Protein AF-A0A834ID72-F1 (afdb_monomer)

Foldseek 3Di:
DPDPQPDPVSCQVVQQQAEAALAEDQAAVVRHHNDHLFYKYFAPDDDPVLVVQQVVQVVVVFDAHHCRHDDVDHRYGDIARDDPNHHRDCCNRPPPVCVPPPPDDDDPQWAWQEFDADLPVRAGFWTWTAHPNDIDIDGDPPDDDDDPPLPVSLVRCLSHQRAAPVVSVVVVHHHSHHDHRPPDDDD

Structure (mmCIF, N/CA/C/O backbone):
data_AF-A0A834ID72-F1
#
_entry.id   AF-A0A834ID72-F1
#
loop_
_atom_site.group_PDB
_atom_site.id
_atom_site.type_symbol
_atom_site.label_atom_id
_atom_site.label_alt_id
_atom_site.label_comp_id
_atom_site.label_asym_id
_atom_site.label_entity_id
_atom_site.label_seq_id
_atom_site.pdbx_PDB_ins_code
_atom_site.Cartn_x
_atom_site.Cartn_y
_atom_site.Cartn_z
_atom_site.occupancy
_atom_site.B_iso_or_equiv
_atom_site.auth_seq_id
_atom_site.auth_comp_id
_atom_site.auth_asym_id
_atom_site.auth_atom_id
_atom_site.pdbx_PDB_model_num
ATOM 1 N N . MET A 1 1 ? -14.915 4.946 -13.536 1.00 57.91 1 MET A N 1
ATOM 2 C CA . MET A 1 1 ? -15.070 5.116 -12.071 1.00 57.91 1 MET A CA 1
ATOM 3 C C . MET A 1 1 ? -15.325 6.587 -11.774 1.00 57.91 1 MET A C 1
ATOM 5 O O . MET A 1 1 ? -14.679 7.419 -12.391 1.00 57.91 1 MET A O 1
ATOM 9 N N . GLY A 1 2 ? -16.257 6.909 -10.874 1.00 87.62 2 GLY A N 1
ATOM 10 C CA . GLY A 1 2 ? -16.639 8.289 -10.521 1.00 87.62 2 GLY A CA 1
ATOM 11 C C . GLY A 1 2 ? -15.827 8.909 -9.375 1.00 87.62 2 GLY A C 1
ATOM 12 O O . GLY A 1 2 ? -16.326 9.792 -8.684 1.00 87.62 2 GLY A O 1
ATOM 13 N N . ASN A 1 3 ? -14.604 8.427 -9.129 1.00 94.44 3 ASN A N 1
ATOM 14 C CA . ASN A 1 3 ? -13.777 8.877 -8.007 1.00 94.44 3 ASN A CA 1
ATOM 15 C C . ASN A 1 3 ? -12.961 10.112 -8.414 1.00 94.44 3 ASN A C 1
ATOM 17 O O . ASN A 1 3 ? -12.000 10.008 -9.176 1.00 94.44 3 ASN A O 1
ATOM 21 N N . LYS A 1 4 ? -13.334 11.286 -7.896 1.00 96.00 4 LYS A N 1
ATOM 22 C CA . LYS A 1 4 ? -12.606 12.544 -8.131 1.00 96.00 4 LYS A CA 1
ATOM 23 C C . LYS A 1 4 ? -11.151 12.428 -7.651 1.00 96.00 4 LYS A C 1
ATOM 25 O O . LYS A 1 4 ? -10.917 11.984 -6.530 1.00 96.00 4 LYS A O 1
ATOM 30 N N . GLY A 1 5 ? -10.196 12.859 -8.477 1.00 95.75 5 GLY A N 1
ATOM 31 C CA . GLY A 1 5 ? -8.763 12.830 -8.153 1.00 95.75 5 GLY A CA 1
ATOM 32 C C . GLY A 1 5 ? -8.072 11.481 -8.390 1.00 95.75 5 GLY A C 1
ATOM 33 O O . GLY A 1 5 ? -6.948 11.297 -7.939 1.00 95.75 5 GLY A O 1
ATOM 34 N N . TRP A 1 6 ? -8.738 10.534 -9.059 1.00 96.50 6 TRP A N 1
ATOM 35 C CA . TRP A 1 6 ? -8.189 9.214 -9.402 1.00 96.50 6 TRP A CA 1
ATOM 36 C C . TRP A 1 6 ? -8.045 9.006 -10.916 1.00 96.50 6 TRP A C 1
ATOM 38 O O . TRP A 1 6 ? -8.001 7.867 -11.383 1.00 96.50 6 TRP A O 1
ATOM 48 N N . SER A 1 7 ? -7.999 10.085 -11.705 1.00 95.81 7 SER A N 1
ATOM 49 C CA . SER A 1 7 ? -7.607 9.968 -13.112 1.00 95.81 7 SER A CA 1
ATOM 50 C C . SER A 1 7 ? -6.109 9.672 -13.221 1.00 95.81 7 SER A C 1
ATOM 52 O O . SER A 1 7 ? -5.351 9.931 -12.285 1.00 95.81 7 SER A O 1
ATOM 54 N N . TYR A 1 8 ? -5.663 9.173 -14.376 1.00 93.88 8 TYR A N 1
ATOM 55 C CA . TYR A 1 8 ? -4.240 8.926 -14.625 1.00 93.88 8 TYR A CA 1
ATOM 56 C C . TYR A 1 8 ? -3.376 10.169 -14.348 1.00 93.88 8 TYR A C 1
ATOM 58 O O . TYR A 1 8 ? -2.372 10.086 -13.643 1.00 93.88 8 TYR A O 1
ATOM 66 N N . ASN A 1 9 ? -3.824 11.335 -14.822 1.00 95.25 9 ASN A N 1
ATOM 67 C CA . ASN A 1 9 ? -3.122 12.604 -14.635 1.00 95.25 9 ASN A CA 1
ATOM 68 C C . ASN A 1 9 ? -3.042 13.026 -13.160 1.00 95.25 9 ASN A C 1
ATOM 70 O O . ASN A 1 9 ? -2.053 13.634 -12.759 1.00 95.25 9 ASN A O 1
ATOM 74 N N . ASP A 1 10 ? -4.046 12.684 -12.346 1.00 97.00 10 ASP A N 1
ATOM 75 C CA . ASP A 1 10 ? -4.048 12.997 -10.913 1.00 97.00 10 ASP A CA 1
ATOM 76 C C . ASP A 1 10 ? -3.091 12.090 -10.123 1.00 97.00 10 ASP A C 1
ATOM 78 O O . ASP A 1 10 ? -2.469 12.531 -9.153 1.00 97.00 10 ASP A O 1
ATOM 82 N N . VAL A 1 11 ? -2.961 10.818 -10.523 1.00 96.88 11 VAL A N 1
ATOM 83 C CA . VAL A 1 11 ? -2.145 9.829 -9.795 1.00 96.88 11 VAL A CA 1
ATOM 84 C C . VAL A 1 11 ? -0.690 9.774 -10.264 1.00 96.88 11 VAL A C 1
ATOM 86 O O . VAL A 1 11 ? 0.186 9.443 -9.463 1.00 96.88 11 VAL A O 1
ATOM 89 N N . LEU A 1 12 ? -0.400 10.151 -11.516 1.00 97.00 12 LEU A N 1
ATOM 90 C CA . LEU A 1 12 ? 0.955 10.150 -12.080 1.00 97.00 12 LEU A CA 1
ATOM 91 C C . LEU A 1 12 ? 1.982 10.900 -11.204 1.00 97.00 12 LEU A C 1
ATOM 93 O O . LEU A 1 12 ? 3.052 10.340 -10.943 1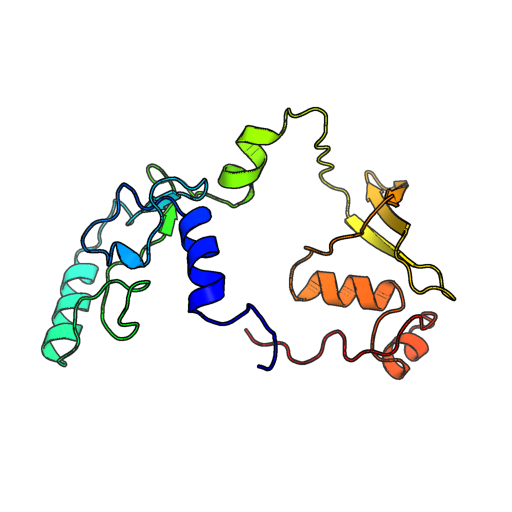.00 97.00 12 LEU A O 1
ATOM 97 N N . PRO A 1 13 ? 1.691 12.097 -10.649 1.00 97.75 13 PRO A N 1
ATOM 98 C CA . PRO A 1 13 ? 2.608 12.772 -9.731 1.00 97.75 13 PRO A CA 1
ATOM 99 C C . PRO A 1 13 ? 2.996 11.932 -8.506 1.00 97.75 13 PRO A C 1
ATOM 101 O O . PRO A 1 13 ? 4.115 12.055 -8.007 1.00 97.75 13 PRO A O 1
ATOM 104 N N . TYR A 1 14 ? 2.110 11.059 -8.015 1.00 97.38 14 TYR A N 1
ATOM 105 C CA . TYR A 1 14 ? 2.389 10.191 -6.869 1.00 97.38 14 TYR A CA 1
ATOM 106 C C . TYR A 1 14 ? 3.258 8.988 -7.242 1.00 97.38 14 TYR A C 1
ATOM 108 O O . TYR A 1 14 ? 4.123 8.612 -6.445 1.00 97.38 14 TYR A O 1
ATOM 116 N N . PHE A 1 15 ? 3.096 8.431 -8.448 1.00 96.56 15 PHE A N 1
ATOM 117 C CA . PHE A 1 15 ? 4.020 7.422 -8.975 1.00 96.56 15 PHE A CA 1
ATOM 118 C C . PHE A 1 15 ? 5.431 8.002 -9.112 1.00 96.56 15 PHE A C 1
ATOM 120 O O . PHE A 1 15 ? 6.366 7.480 -8.499 1.00 96.56 15 PHE A O 1
ATOM 127 N N . LYS A 1 16 ? 5.562 9.169 -9.758 1.00 97.62 16 LYS A N 1
ATOM 128 C CA . LYS A 1 16 ? 6.842 9.886 -9.900 1.00 97.62 16 LYS A CA 1
ATOM 129 C C . LYS A 1 16 ? 7.460 10.266 -8.552 1.00 97.62 16 LYS A C 1
ATOM 131 O O . LYS A 1 16 ? 8.663 10.157 -8.359 1.00 97.62 16 LYS A O 1
ATOM 136 N N . LYS A 1 17 ? 6.652 10.683 -7.575 1.00 97.75 17 LYS A N 1
ATOM 137 C CA . LYS A 1 17 ? 7.139 11.010 -6.222 1.00 97.75 17 LYS A CA 1
ATOM 138 C C . LYS A 1 17 ? 7.722 9.796 -5.490 1.00 97.75 17 LYS A C 1
ATOM 140 O O . LYS A 1 17 ? 8.621 9.944 -4.662 1.00 97.75 17 LYS A O 1
ATOM 145 N N . SER A 1 18 ? 7.165 8.611 -5.725 1.00 97.06 18 SER A N 1
ATOM 146 C CA . SER A 1 18 ? 7.593 7.368 -5.079 1.00 97.06 18 SER A CA 1
ATOM 147 C C . SER A 1 18 ? 8.876 6.812 -5.697 1.00 97.06 18 SER A C 1
ATOM 149 O O . SER A 1 18 ? 9.745 6.311 -4.977 1.00 97.06 18 SER A O 1
ATOM 151 N N . GLU A 1 19 ? 8.981 6.898 -7.018 1.00 97.88 19 GLU A N 1
ATOM 152 C CA . GLU A 1 19 ? 9.998 6.236 -7.823 1.00 97.88 19 GLU A CA 1
ATOM 153 C C . GLU A 1 19 ? 11.354 6.958 -7.838 1.00 97.88 19 GLU A C 1
ATOM 155 O O . GLU A 1 19 ? 11.454 8.187 -7.839 1.00 97.88 19 GLU A O 1
ATOM 160 N N . ASN A 1 20 ? 12.417 6.159 -7.889 1.00 97.00 20 ASN A N 1
ATOM 161 C CA . ASN A 1 20 ? 13.739 6.589 -8.308 1.00 97.00 20 ASN A CA 1
ATOM 162 C C . ASN A 1 20 ? 14.294 5.659 -9.399 1.00 97.00 20 ASN A C 1
ATOM 164 O O . ASN A 1 20 ? 14.914 4.638 -9.099 1.00 97.00 20 ASN A O 1
ATOM 168 N N . CYS A 1 21 ? 14.089 6.064 -10.648 1.00 95.50 21 CYS A N 1
ATOM 169 C CA . CYS A 1 21 ? 14.585 5.455 -11.877 1.00 95.50 21 CYS A CA 1
ATOM 170 C C . CYS A 1 21 ? 15.833 6.195 -12.405 1.00 95.50 21 CYS A C 1
ATOM 172 O O . CYS A 1 21 ? 16.037 6.301 -13.611 1.00 95.50 21 CYS A O 1
ATOM 174 N N . SER A 1 22 ? 16.684 6.760 -11.535 1.00 90.06 22 SER A N 1
ATOM 175 C CA . SER A 1 22 ? 17.824 7.587 -11.976 1.00 90.06 22 SER A CA 1
ATOM 176 C C . SER A 1 22 ? 18.879 6.832 -12.800 1.00 90.06 22 SER A C 1
ATOM 178 O O . SER A 1 22 ? 19.747 7.465 -13.390 1.00 90.06 22 SER A O 1
ATOM 180 N N . LEU A 1 23 ? 18.841 5.494 -12.796 1.00 87.75 23 LEU A N 1
ATOM 181 C CA . LEU A 1 23 ? 19.736 4.611 -13.555 1.00 87.75 23 LEU A CA 1
ATOM 182 C C . LEU A 1 23 ? 19.018 3.885 -14.705 1.00 87.75 23 LEU A C 1
ATOM 184 O O . LEU A 1 23 ? 19.577 2.968 -15.302 1.00 87.75 23 LEU A O 1
ATOM 188 N N . CYS A 1 24 ? 17.765 4.242 -14.982 1.00 89.00 24 CYS A N 1
ATOM 189 C CA . CYS A 1 24 ? 16.996 3.658 -16.069 1.00 89.00 24 CYS A CA 1
ATOM 190 C C . CYS A 1 24 ? 17.405 4.286 -17.404 1.00 89.00 24 CYS A C 1
ATOM 192 O O . CYS A 1 24 ? 17.576 5.499 -17.516 1.00 89.00 24 CYS A O 1
ATOM 194 N N . GLU A 1 25 ? 17.548 3.449 -18.425 1.00 86.12 25 GLU A N 1
ATOM 195 C CA . GLU A 1 25 ? 17.937 3.852 -19.775 1.00 86.12 25 GLU A CA 1
ATOM 196 C C . GLU A 1 25 ? 16.745 3.679 -20.717 1.00 86.12 25 GLU A C 1
ATOM 198 O O . GLU A 1 25 ? 15.957 2.755 -20.541 1.00 86.12 25 GLU A O 1
ATOM 203 N N . SER A 1 26 ? 16.659 4.495 -21.772 1.00 87.00 26 SER A N 1
ATOM 204 C CA . SER A 1 26 ? 15.604 4.372 -22.798 1.00 87.00 26 SER A CA 1
ATOM 205 C C . SER A 1 26 ? 14.176 4.423 -22.226 1.00 87.00 26 SER A C 1
ATOM 207 O O . SER A 1 26 ? 13.326 3.625 -22.615 1.00 87.00 26 SER A O 1
ATOM 209 N N . ILE A 1 27 ? 13.939 5.352 -21.294 1.00 92.31 27 ILE A N 1
ATOM 210 C CA . ILE A 1 27 ? 12.641 5.585 -20.645 1.00 92.31 27 ILE A CA 1
ATOM 211 C C . ILE A 1 27 ? 12.016 6.921 -21.064 1.00 92.31 27 ILE A C 1
ATOM 213 O O . ILE A 1 27 ? 12.730 7.874 -21.398 1.00 92.31 27 ILE A O 1
ATOM 217 N N . ASP A 1 28 ? 10.694 7.014 -20.967 1.00 93.81 28 ASP A N 1
ATOM 218 C CA . ASP A 1 28 ? 9.941 8.244 -21.185 1.00 93.81 28 ASP A CA 1
ATOM 219 C C . ASP A 1 28 ? 9.997 9.114 -19.917 1.00 93.81 28 ASP A C 1
ATOM 221 O O . ASP A 1 28 ? 9.219 8.954 -18.976 1.00 93.81 28 ASP A O 1
ATOM 225 N N . GLN A 1 29 ? 10.922 10.076 -19.884 1.00 92.25 29 GLN A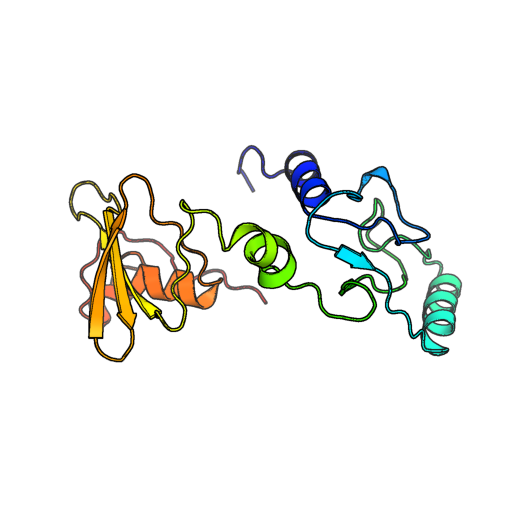 N 1
ATOM 226 C CA . GLN A 1 29 ? 11.240 10.884 -18.689 1.00 92.25 29 GLN A CA 1
ATOM 227 C C . GLN A 1 29 ? 10.029 11.581 -18.042 1.00 92.25 29 GLN A C 1
ATOM 229 O O . GLN A 1 29 ? 9.994 11.780 -16.826 1.00 92.25 29 GLN A O 1
ATOM 234 N N . ASP A 1 30 ? 9.008 11.925 -18.828 1.00 94.88 30 ASP A N 1
ATOM 235 C CA . ASP A 1 30 ? 7.790 12.566 -18.324 1.00 94.88 30 ASP A CA 1
ATOM 236 C C . ASP A 1 30 ? 6.990 11.671 -17.365 1.00 94.88 30 ASP A C 1
ATOM 238 O O . ASP A 1 30 ? 6.239 12.190 -16.532 1.00 94.88 30 ASP A O 1
ATOM 242 N N . PHE A 1 31 ? 7.185 10.353 -17.425 1.00 96.06 31 PHE A N 1
ATOM 243 C CA . PHE A 1 31 ? 6.422 9.355 -16.676 1.00 96.06 31 PHE A CA 1
ATOM 244 C C . PHE A 1 31 ? 7.160 8.804 -15.455 1.00 96.06 31 PHE A C 1
ATOM 246 O O . PHE A 1 31 ? 6.543 8.164 -14.606 1.00 96.06 31 PHE A O 1
ATOM 253 N N . HIS A 1 32 ? 8.443 9.142 -15.307 1.00 97.00 32 HIS A N 1
ATOM 254 C CA . HIS A 1 32 ? 9.310 8.577 -14.281 1.00 97.00 32 HIS A CA 1
ATOM 255 C C . HIS A 1 32 ? 9.751 9.579 -13.212 1.00 97.00 32 HIS A C 1
ATOM 257 O O . HIS A 1 32 ? 9.876 10.787 -13.432 1.00 97.00 32 HIS A O 1
ATOM 263 N N . GLY A 1 33 ? 9.983 9.058 -12.010 1.00 97.31 33 GLY A N 1
ATOM 264 C CA . GLY A 1 33 ? 10.606 9.764 -10.894 1.00 97.31 33 GLY A CA 1
ATOM 265 C C . GLY A 1 33 ? 12.090 9.438 -10.768 1.00 97.31 33 GLY A C 1
ATOM 266 O O . GLY A 1 33 ? 12.493 8.300 -10.969 1.00 97.31 33 GLY A O 1
ATOM 267 N N . ASN A 1 34 ? 12.923 10.404 -10.375 1.00 96.38 34 ASN A N 1
ATOM 268 C CA . ASN A 1 34 ? 14.377 10.218 -10.218 1.00 96.38 34 ASN A CA 1
ATOM 269 C C . ASN A 1 34 ? 14.896 10.489 -8.792 1.00 96.38 34 ASN A C 1
ATOM 271 O O . ASN A 1 34 ? 16.101 10.468 -8.549 1.00 96.38 34 ASN A O 1
ATOM 275 N N . SER A 1 35 ? 14.001 10.763 -7.842 1.00 95.75 35 SER A N 1
ATOM 276 C CA . SER A 1 35 ? 14.364 11.236 -6.496 1.00 95.75 35 SER A CA 1
ATOM 277 C C . SER A 1 35 ? 13.553 10.598 -5.366 1.00 95.75 35 SER A C 1
ATOM 279 O O . SER A 1 35 ? 13.799 10.886 -4.193 1.00 95.75 35 SER A O 1
ATOM 281 N N . GLY A 1 36 ? 12.615 9.705 -5.689 1.00 96.69 36 GLY A N 1
ATOM 282 C CA . GLY A 1 36 ? 11.832 8.966 -4.710 1.00 96.69 36 GLY A CA 1
ATOM 283 C C . GLY A 1 36 ? 12.642 7.936 -3.914 1.00 96.69 36 GLY A C 1
ATOM 284 O O . GLY A 1 36 ? 13.842 7.720 -4.101 1.00 96.69 36 GLY A O 1
ATOM 285 N N . TYR A 1 37 ? 11.970 7.270 -2.977 1.00 96.31 37 TYR A N 1
ATOM 286 C CA . TYR A 1 37 ? 12.606 6.269 -2.115 1.00 96.31 37 TYR A CA 1
ATOM 287 C C . TYR A 1 37 ? 12.648 4.870 -2.742 1.00 96.31 37 TYR A C 1
ATOM 289 O O . TYR A 1 37 ? 13.458 4.035 -2.328 1.00 96.31 37 TYR A O 1
ATOM 297 N N . LEU A 1 38 ? 11.762 4.588 -3.700 1.00 97.44 38 LEU A N 1
ATOM 298 C CA . LEU A 1 38 ? 11.639 3.281 -4.331 1.00 97.44 38 LEU A CA 1
ATOM 299 C C . LEU A 1 38 ? 12.511 3.223 -5.586 1.00 97.44 38 LEU A C 1
ATOM 301 O O . LEU A 1 38 ? 12.086 3.628 -6.662 1.00 97.44 38 LEU A O 1
ATOM 305 N N . ASN A 1 39 ? 13.735 2.718 -5.434 1.00 97.19 39 ASN A N 1
ATOM 306 C CA . ASN A 1 39 ? 14.619 2.495 -6.575 1.00 97.19 39 ASN A CA 1
ATOM 307 C C . ASN A 1 39 ? 14.036 1.478 -7.573 1.00 97.19 39 ASN A C 1
ATOM 309 O O . ASN A 1 39 ? 13.569 0.403 -7.171 1.00 97.19 39 ASN A O 1
ATOM 313 N N . VAL A 1 40 ? 14.104 1.846 -8.852 1.00 96.69 40 VAL A N 1
ATOM 314 C CA . VAL A 1 40 ? 13.757 1.036 -10.021 1.00 96.69 40 VAL A CA 1
ATOM 315 C C . VAL A 1 40 ? 14.970 1.008 -10.950 1.00 96.69 40 VAL A C 1
ATOM 317 O O . VAL A 1 40 ? 15.597 2.039 -11.181 1.00 96.69 40 VAL A O 1
ATOM 320 N N . GLU A 1 41 ? 15.336 -0.176 -11.435 1.00 93.94 41 GLU A N 1
ATOM 321 C CA . GLU A 1 41 ? 16.459 -0.377 -12.359 1.00 93.94 41 GLU A CA 1
ATOM 322 C C . GLU A 1 41 ? 16.122 -1.513 -13.337 1.00 93.94 41 GLU A C 1
ATOM 324 O O . GLU A 1 41 ? 15.220 -2.325 -13.097 1.00 93.94 41 GLU A O 1
ATOM 329 N N . HIS A 1 42 ? 16.886 -1.621 -14.422 1.00 92.44 42 HIS A N 1
ATOM 330 C CA . HIS A 1 42 ? 16.928 -2.854 -15.202 1.00 92.44 42 HIS A CA 1
ATOM 331 C C . HIS A 1 42 ? 17.816 -3.893 -14.501 1.00 92.44 42 HIS A C 1
ATOM 333 O O . HIS A 1 42 ? 18.876 -3.534 -13.980 1.00 92.44 42 HIS A O 1
ATOM 339 N N . PRO A 1 43 ? 17.454 -5.190 -14.522 1.00 90.81 43 PRO A N 1
ATOM 340 C CA . PRO A 1 43 ? 18.339 -6.241 -14.038 1.00 90.81 43 PRO A CA 1
ATOM 341 C C . PRO A 1 43 ? 19.711 -6.181 -14.720 1.00 90.81 43 PRO A C 1
ATOM 343 O O . PRO A 1 43 ? 19.799 -6.090 -15.945 1.00 90.81 43 PRO A O 1
ATOM 346 N N . GLY A 1 44 ? 20.779 -6.254 -13.919 1.00 87.62 44 GLY A N 1
ATOM 347 C CA . GLY A 1 44 ? 22.152 -6.153 -14.425 1.00 87.62 44 GLY A CA 1
ATOM 348 C C . GLY A 1 44 ? 22.563 -7.331 -15.314 1.00 87.62 44 GLY A C 1
ATOM 349 O O . GLY A 1 44 ? 23.308 -7.148 -16.272 1.00 87.62 44 GLY A O 1
ATOM 350 N N . TYR A 1 45 ? 22.047 -8.535 -15.041 1.00 90.12 45 TYR A N 1
ATOM 351 C CA . TYR A 1 45 ? 22.193 -9.666 -15.956 1.00 90.12 45 TYR A CA 1
ATOM 352 C C . TYR A 1 45 ? 21.123 -9.602 -17.047 1.00 90.12 45 TYR A C 1
ATOM 354 O O . TYR A 1 45 ? 19.925 -9.610 -16.756 1.00 90.12 45 TYR A O 1
ATOM 362 N N . GLN A 1 46 ? 21.563 -9.614 -18.303 1.00 88.12 46 GLN A N 1
ATOM 363 C CA . GLN A 1 46 ? 20.688 -9.697 -19.462 1.00 88.12 46 GLN A CA 1
ATOM 364 C C . GLN A 1 46 ? 20.942 -11.006 -20.206 1.00 88.12 46 GLN A C 1
ATOM 366 O O . GLN A 1 46 ? 22.009 -11.214 -20.780 1.00 88.12 46 GLN A O 1
ATOM 371 N N . SER A 1 47 ? 19.931 -11.875 -20.230 1.00 92.62 47 SER A N 1
ATOM 372 C CA . SER A 1 47 ? 19.966 -13.071 -21.070 1.00 92.62 47 SER A CA 1
ATOM 373 C C . SER A 1 47 ? 20.038 -12.678 -22.556 1.00 92.62 47 SER A C 1
ATOM 375 O O . SER A 1 47 ? 19.346 -11.733 -22.958 1.00 92.62 47 SER A O 1
ATOM 377 N N . PRO A 1 48 ? 20.791 -13.411 -23.401 1.00 93.06 48 PRO A N 1
ATOM 378 C CA . PRO A 1 48 ? 20.786 -13.208 -24.852 1.00 93.06 48 PRO A CA 1
ATOM 379 C C . PRO A 1 48 ? 19.374 -13.217 -25.459 1.00 93.06 48 PRO A C 1
ATOM 381 O O . PRO A 1 48 ? 19.097 -12.465 -26.396 1.00 93.06 48 PRO A O 1
ATOM 384 N N . PHE A 1 49 ? 18.449 -13.983 -24.866 1.00 95.06 49 PHE A N 1
ATOM 385 C CA . PHE A 1 49 ? 17.054 -14.057 -25.301 1.00 95.06 49 PHE A CA 1
ATOM 386 C C . PHE A 1 49 ? 16.298 -12.733 -25.193 1.00 95.06 49 PHE A C 1
ATOM 388 O O . PHE A 1 49 ? 15.359 -12.528 -25.949 1.00 95.06 49 PHE A O 1
ATOM 395 N N . VAL A 1 50 ? 16.705 -11.800 -24.325 1.00 93.31 50 VAL A N 1
ATOM 396 C CA . VAL A 1 50 ? 16.035 -10.491 -24.218 1.00 93.31 50 VAL A CA 1
ATOM 397 C C . VAL A 1 50 ? 16.159 -9.710 -25.527 1.00 93.31 50 VAL A C 1
ATOM 399 O O . VAL A 1 50 ? 15.197 -9.092 -25.972 1.00 93.31 50 VAL A O 1
ATOM 402 N N . LYS A 1 51 ? 17.334 -9.753 -26.171 1.00 92.12 51 LYS A N 1
ATOM 403 C CA . LYS A 1 51 ? 17.547 -9.078 -27.459 1.00 92.12 51 LYS A CA 1
ATOM 404 C C . LYS A 1 51 ? 16.739 -9.748 -28.569 1.00 92.12 51 LYS A C 1
ATOM 406 O O . LYS A 1 51 ? 16.102 -9.046 -29.346 1.00 92.12 51 LYS A O 1
ATOM 411 N N . LEU A 1 52 ? 16.728 -11.083 -28.596 1.00 95.81 52 LEU A N 1
ATOM 412 C CA . LEU A 1 52 ? 15.946 -11.866 -29.560 1.00 95.81 52 LEU A CA 1
ATOM 413 C C . LEU A 1 52 ? 14.439 -11.626 -29.399 1.00 95.81 52 LEU A C 1
ATOM 415 O O . LEU A 1 52 ? 13.747 -11.443 -30.389 1.00 95.81 52 LEU A O 1
ATOM 419 N N . PHE A 1 53 ? 13.944 -11.552 -28.163 1.00 94.88 53 PHE A N 1
ATOM 420 C CA . PHE A 1 53 ? 12.537 -11.291 -27.862 1.00 94.88 53 PHE A CA 1
ATOM 421 C C . PHE A 1 53 ? 12.090 -9.910 -28.355 1.00 94.88 53 PHE A C 1
ATOM 423 O O . PHE A 1 53 ? 11.068 -9.789 -29.025 1.00 94.88 53 PHE A O 1
ATOM 430 N N . ILE A 1 54 ? 12.888 -8.872 -28.088 1.00 94.56 54 ILE A N 1
ATOM 431 C CA . ILE A 1 54 ? 12.612 -7.517 -28.584 1.00 94.56 54 ILE A CA 1
ATOM 432 C C . ILE A 1 54 ? 12.683 -7.474 -30.118 1.00 94.56 54 ILE A C 1
ATOM 434 O O . ILE A 1 54 ? 11.863 -6.813 -30.752 1.00 94.56 54 ILE A O 1
ATOM 438 N N . GLN A 1 55 ? 13.645 -8.175 -30.723 1.00 96.12 55 GLN A N 1
ATOM 439 C CA . GLN A 1 55 ? 13.795 -8.231 -32.176 1.00 96.12 55 GLN A CA 1
ATOM 440 C C . GLN A 1 55 ? 12.609 -8.933 -32.854 1.00 96.12 55 GLN A C 1
ATOM 442 O O . GLN A 1 55 ? 12.070 -8.395 -33.816 1.00 96.12 55 GLN A O 1
ATOM 447 N N . ALA A 1 56 ? 12.142 -10.057 -32.310 1.00 96.56 56 ALA A N 1
ATOM 448 C CA . ALA A 1 56 ? 10.948 -10.743 -32.797 1.00 96.56 56 ALA A CA 1
ATOM 449 C C . ALA A 1 56 ? 9.705 -9.838 -32.733 1.00 96.56 56 ALA A C 1
ATOM 451 O O . ALA A 1 56 ? 8.925 -9.782 -33.678 1.00 96.56 56 ALA A O 1
ATOM 452 N N . GLY A 1 57 ? 9.553 -9.056 -31.657 1.00 95.62 57 GLY A N 1
ATOM 453 C CA . GLY A 1 57 ? 8.496 -8.047 -31.560 1.00 95.62 57 GLY A CA 1
ATOM 454 C C . GLY A 1 57 ? 8.555 -7.015 -32.690 1.00 95.62 57 GLY A C 1
ATOM 455 O O . GLY A 1 57 ? 7.530 -6.695 -33.290 1.00 95.62 57 GLY A O 1
ATOM 456 N N . LYS A 1 58 ? 9.757 -6.541 -33.039 1.00 95.81 58 LYS A N 1
ATOM 457 C CA . LYS A 1 58 ? 9.955 -5.609 -34.161 1.00 95.81 58 LYS A CA 1
ATOM 458 C C . LYS A 1 58 ? 9.620 -6.224 -35.515 1.00 95.81 58 LYS A C 1
ATOM 460 O O . LYS A 1 58 ? 9.021 -5.543 -36.340 1.00 95.81 58 LYS A O 1
ATOM 465 N N . GLU A 1 59 ? 9.972 -7.487 -35.742 1.00 97.69 59 GLU A N 1
ATOM 466 C CA . GLU A 1 59 ? 9.616 -8.219 -36.970 1.00 97.69 59 GLU A CA 1
ATOM 467 C C . GLU A 1 59 ? 8.098 -8.369 -37.134 1.00 97.69 59 GLU A C 1
ATOM 469 O O . GLU A 1 59 ? 7.590 -8.355 -38.251 1.00 97.69 59 GLU A O 1
ATOM 474 N N . LEU A 1 60 ? 7.364 -8.413 -36.019 1.00 96.75 60 LEU A N 1
ATOM 475 C CA . LEU A 1 60 ? 5.900 -8.385 -35.983 1.00 96.75 60 LEU A CA 1
ATOM 476 C C . LEU A 1 60 ? 5.303 -6.964 -36.061 1.00 96.75 60 LEU A C 1
ATOM 478 O O . LEU A 1 60 ? 4.087 -6.806 -35.981 1.00 96.75 60 LEU A O 1
ATOM 482 N N . GLY A 1 61 ? 6.132 -5.926 -36.207 1.00 95.69 61 GLY A N 1
ATOM 483 C CA . GLY A 1 61 ? 5.703 -4.529 -36.316 1.00 95.69 61 GLY A CA 1
ATOM 484 C C . GLY A 1 61 ? 5.516 -3.792 -34.984 1.00 95.69 61 GLY A C 1
ATOM 485 O O . GLY A 1 61 ? 5.055 -2.649 -34.984 1.00 95.69 61 GLY A O 1
ATOM 486 N N . TYR A 1 62 ? 5.883 -4.391 -33.846 1.00 95.56 62 TYR A N 1
ATOM 487 C CA . TYR A 1 62 ? 5.814 -3.731 -32.539 1.00 95.56 62 TYR A CA 1
ATOM 488 C C . TYR A 1 62 ? 7.057 -2.885 -32.241 1.00 95.56 62 TYR A C 1
ATOM 490 O O . TYR A 1 62 ? 8.172 -3.163 -32.683 1.00 95.56 62 TYR A O 1
ATOM 498 N N . LYS A 1 63 ? 6.877 -1.839 -31.430 1.00 92.06 63 LYS A N 1
ATOM 499 C CA . LYS A 1 63 ? 7.976 -0.981 -30.974 1.00 92.06 63 LYS A CA 1
ATOM 500 C C . LYS A 1 63 ? 8.694 -1.590 -29.769 1.00 92.06 63 LYS A C 1
ATOM 502 O O . LYS A 1 63 ? 8.097 -2.312 -28.974 1.00 92.06 63 LYS A O 1
ATOM 507 N N . ASN A 1 64 ? 9.963 -1.214 -29.611 1.00 92.25 64 ASN A N 1
ATOM 508 C CA . ASN A 1 64 ? 10.652 -1.295 -28.326 1.00 92.25 64 ASN A CA 1
ATOM 509 C C . ASN A 1 64 ? 10.449 0.024 -27.580 1.00 92.25 64 ASN A C 1
ATOM 511 O O . ASN A 1 64 ? 11.080 1.018 -27.935 1.00 92.25 64 ASN A O 1
ATOM 515 N N . ASN A 1 65 ? 9.538 0.031 -26.618 1.00 91.81 65 ASN A N 1
ATOM 516 C CA . ASN A 1 65 ? 9.099 1.200 -25.859 1.00 91.81 65 ASN A CA 1
ATOM 517 C C . ASN A 1 65 ? 9.390 1.031 -24.364 1.00 91.81 65 ASN A C 1
ATOM 519 O O . ASN A 1 65 ? 9.767 -0.043 -23.899 1.00 91.81 65 ASN A O 1
ATOM 523 N N . ASP A 1 66 ? 9.193 2.098 -23.607 1.00 93.25 66 ASP A N 1
ATOM 524 C CA . ASP A 1 66 ? 9.177 2.044 -22.153 1.00 93.25 66 ASP A CA 1
ATOM 525 C C . ASP A 1 66 ? 7.891 1.353 -21.664 1.00 93.25 66 ASP A C 1
ATOM 527 O O . ASP A 1 66 ? 6.799 1.815 -21.999 1.00 93.25 66 ASP A O 1
ATOM 531 N N . PRO A 1 67 ? 7.976 0.265 -20.874 1.00 91.25 67 PRO A N 1
ATOM 532 C CA . PRO A 1 67 ? 6.788 -0.445 -20.408 1.00 91.25 67 PRO A CA 1
ATOM 533 C C . PRO A 1 67 ? 5.926 0.383 -19.441 1.00 91.25 67 PRO A C 1
ATOM 535 O O . PRO A 1 67 ? 4.763 0.045 -19.240 1.00 91.25 67 PRO A O 1
ATOM 538 N N . ASN A 1 68 ? 6.481 1.439 -18.835 1.00 92.88 68 ASN A N 1
ATOM 539 C CA . ASN A 1 68 ? 5.771 2.352 -17.934 1.00 92.88 68 ASN A CA 1
ATOM 540 C C . ASN A 1 68 ? 5.643 3.773 -18.518 1.00 92.88 68 ASN A C 1
ATOM 542 O O . ASN A 1 68 ? 5.285 4.707 -17.797 1.00 92.88 68 ASN A O 1
ATOM 546 N N . GLY A 1 69 ? 5.928 3.927 -19.815 1.00 91.69 69 GLY A N 1
ATOM 547 C CA . GLY A 1 69 ? 5.892 5.197 -20.526 1.00 91.69 69 GLY A CA 1
ATOM 548 C C . GLY A 1 69 ? 4.528 5.535 -21.126 1.00 91.69 69 GLY A C 1
ATOM 549 O O . GLY A 1 69 ? 3.477 5.063 -20.687 1.00 91.69 69 GLY A O 1
ATOM 550 N N . ARG A 1 70 ? 4.546 6.378 -22.162 1.00 91.12 70 ARG A N 1
ATOM 551 C CA . ARG A 1 70 ? 3.337 6.882 -22.832 1.00 91.12 70 ARG A CA 1
ATOM 552 C C . ARG A 1 70 ? 2.557 5.776 -23.534 1.00 91.12 70 ARG A C 1
ATOM 554 O O . ARG A 1 70 ? 1.331 5.727 -23.446 1.00 91.12 70 ARG A O 1
ATOM 561 N N . ASP A 1 71 ? 3.280 4.933 -24.261 1.00 86.50 71 ASP A N 1
ATOM 562 C CA . ASP A 1 71 ? 2.722 3.832 -25.034 1.00 86.50 71 ASP A CA 1
ATOM 563 C C . ASP A 1 71 ? 2.839 2.555 -24.197 1.00 86.50 71 ASP A C 1
ATOM 565 O O . ASP A 1 71 ? 3.946 2.126 -23.899 1.00 86.50 71 ASP A O 1
ATOM 569 N N . GLY A 1 72 ? 1.721 1.920 -23.838 1.00 82.44 72 GLY A N 1
ATOM 570 C CA . GLY A 1 72 ? 1.736 0.667 -23.064 1.00 82.44 72 GLY A CA 1
ATOM 571 C C . GLY A 1 72 ? 1.909 -0.608 -23.902 1.00 82.44 72 GLY A C 1
ATOM 572 O O . GLY A 1 72 ? 2.073 -1.690 -23.346 1.00 82.44 72 GLY A O 1
ATOM 573 N N . LEU A 1 73 ? 1.849 -0.510 -25.236 1.00 89.88 73 LEU A N 1
ATOM 574 C CA . LEU A 1 73 ? 1.885 -1.661 -26.143 1.00 89.88 73 LEU A CA 1
ATOM 575 C C . LEU A 1 73 ? 3.232 -1.752 -26.868 1.00 89.88 73 LEU A C 1
ATOM 577 O O . LEU A 1 73 ? 3.536 -0.931 -27.733 1.00 89.88 73 LEU A O 1
ATOM 581 N N . GLY A 1 74 ? 4.001 -2.793 -26.565 1.00 92.31 74 GLY A N 1
ATOM 582 C CA . GLY A 1 74 ? 5.249 -3.096 -27.255 1.00 92.31 74 GLY A CA 1
ATOM 583 C C . GLY A 1 74 ? 6.076 -4.153 -26.532 1.00 92.31 74 GLY A C 1
ATOM 584 O O . GLY A 1 74 ? 5.561 -4.906 -25.705 1.00 92.31 74 GLY A O 1
ATOM 585 N N . PHE A 1 75 ? 7.353 -4.238 -26.892 1.00 93.88 75 PHE A N 1
ATOM 586 C CA . PHE A 1 75 ? 8.295 -5.228 -26.374 1.00 93.88 75 PHE A CA 1
ATOM 587 C C . PHE A 1 75 ? 9.464 -4.525 -25.704 1.00 93.88 75 PHE A C 1
ATOM 589 O O . PHE A 1 75 ? 10.235 -3.853 -26.378 1.00 93.88 75 PHE A O 1
ATOM 596 N N . SER A 1 76 ? 9.654 -4.744 -24.406 1.00 92.25 76 SER A N 1
ATOM 597 C CA . SER A 1 76 ? 10.598 -3.945 -23.621 1.00 92.25 76 SER A CA 1
ATOM 598 C C . SER A 1 76 ? 11.492 -4.792 -22.730 1.00 92.25 76 SER A C 1
ATOM 600 O O . SER A 1 76 ? 11.185 -5.934 -22.380 1.00 92.25 76 SER A O 1
ATOM 602 N N . ARG A 1 77 ? 12.601 -4.197 -22.281 1.00 91.25 77 ARG A N 1
ATOM 603 C CA . ARG A 1 77 ? 13.342 -4.729 -21.132 1.00 91.25 77 ARG A CA 1
ATOM 604 C C . ARG A 1 77 ? 12.502 -4.546 -19.872 1.00 91.25 77 ARG A C 1
ATOM 606 O O . ARG A 1 77 ? 11.935 -3.481 -19.649 1.00 91.25 77 ARG A O 1
ATOM 613 N N . VAL A 1 78 ? 12.492 -5.557 -19.011 1.00 91.25 78 VAL A N 1
ATOM 614 C CA . VAL A 1 78 ? 11.818 -5.460 -17.713 1.00 91.25 78 VAL A CA 1
ATOM 615 C C . VAL A 1 78 ? 12.494 -4.412 -16.825 1.00 91.25 78 VAL A C 1
ATOM 617 O O . VAL A 1 78 ? 13.725 -4.335 -16.758 1.00 91.25 78 VAL A O 1
ATOM 620 N N . GLN A 1 79 ? 11.682 -3.624 -16.132 1.00 93.44 79 GLN A N 1
ATOM 621 C CA . GLN A 1 79 ? 12.098 -2.773 -15.019 1.00 93.44 79 GLN A CA 1
ATOM 622 C C . GLN A 1 79 ? 11.735 -3.485 -13.710 1.00 93.44 79 GLN A C 1
ATOM 624 O O . GLN A 1 79 ? 10.699 -4.145 -13.618 1.00 93.44 79 GLN A O 1
ATOM 629 N N . ALA A 1 80 ? 12.589 -3.385 -12.695 1.00 94.75 80 ALA A N 1
ATOM 630 C CA . ALA A 1 80 ? 12.380 -4.047 -11.414 1.00 94.75 80 ALA A CA 1
ATOM 631 C C . ALA A 1 80 ? 12.614 -3.090 -10.246 1.00 94.75 80 ALA A C 1
ATOM 633 O O . ALA A 1 80 ? 13.491 -2.232 -10.287 1.00 94.75 80 ALA A O 1
ATOM 634 N N . THR A 1 81 ? 11.870 -3.286 -9.155 1.00 96.56 81 THR A N 1
ATOM 635 C CA . THR A 1 81 ? 12.097 -2.579 -7.885 1.00 96.56 81 THR A CA 1
ATOM 636 C C . THR A 1 81 ? 13.348 -3.124 -7.194 1.00 96.56 81 THR A C 1
ATOM 638 O O . THR A 1 81 ? 13.314 -4.041 -6.361 1.00 96.56 81 THR A O 1
ATOM 641 N N . MET A 1 82 ? 14.495 -2.567 -7.564 1.00 95.50 82 MET A N 1
ATOM 642 C CA . MET A 1 82 ? 15.813 -3.029 -7.154 1.00 95.50 82 MET A CA 1
ATOM 643 C C . MET A 1 82 ? 16.776 -1.862 -6.954 1.00 95.50 82 MET A C 1
ATOM 645 O O . MET A 1 82 ? 16.534 -0.752 -7.405 1.00 95.50 82 MET A O 1
ATOM 649 N N . LYS A 1 83 ? 17.845 -2.121 -6.206 1.00 93.38 83 LYS A N 1
ATOM 650 C CA . LYS A 1 83 ? 18.967 -1.205 -6.032 1.00 93.38 83 LYS A CA 1
ATOM 651 C C . LYS A 1 83 ? 20.254 -2.002 -5.961 1.00 93.38 83 LYS A C 1
ATOM 653 O O . LYS A 1 83 ? 20.398 -2.791 -5.018 1.00 93.38 83 LYS A O 1
ATOM 658 N N . ASN A 1 84 ? 21.172 -1.786 -6.900 1.00 90.50 84 ASN A N 1
ATOM 659 C CA . ASN A 1 84 ? 22.460 -2.486 -6.975 1.00 90.50 84 ASN A CA 1
ATOM 660 C C . ASN A 1 84 ? 22.288 -4.019 -6.944 1.00 90.50 84 ASN A C 1
ATOM 662 O O . ASN A 1 84 ? 22.876 -4.704 -6.106 1.00 90.50 84 ASN A O 1
ATOM 666 N N . GLY A 1 85 ? 21.392 -4.561 -7.773 1.00 90.19 85 GLY A N 1
ATOM 667 C CA . GLY A 1 85 ? 21.150 -6.012 -7.839 1.00 90.19 85 GLY A CA 1
ATOM 668 C C . GLY A 1 85 ? 20.291 -6.595 -6.707 1.00 90.19 85 GLY A C 1
ATOM 669 O O . GLY A 1 85 ? 19.904 -7.758 -6.766 1.00 90.19 85 GLY A O 1
ATOM 670 N N . LEU A 1 86 ? 19.952 -5.810 -5.678 1.00 93.81 86 LEU A N 1
ATOM 671 C CA . LEU A 1 86 ? 19.180 -6.272 -4.523 1.00 93.81 86 LEU A CA 1
ATOM 672 C C . LEU A 1 86 ? 17.753 -5.733 -4.551 1.00 93.81 86 LEU A C 1
ATOM 674 O O . LEU A 1 86 ? 17.535 -4.555 -4.822 1.00 93.81 86 LEU A O 1
ATOM 678 N N . ARG A 1 87 ? 16.783 -6.552 -4.128 1.00 96.25 87 ARG A N 1
ATOM 679 C CA . ARG A 1 87 ? 15.381 -6.131 -3.975 1.00 96.25 87 ARG A CA 1
ATOM 680 C C . ARG A 1 87 ? 15.261 -4.816 -3.190 1.00 96.25 87 ARG A C 1
ATOM 682 O O . ARG A 1 87 ? 15.823 -4.667 -2.094 1.00 96.25 87 ARG A O 1
ATOM 689 N N . CYS A 1 88 ? 14.464 -3.891 -3.718 1.00 96.94 88 CYS A N 1
ATOM 690 C CA . CYS A 1 88 ? 14.044 -2.667 -3.047 1.00 96.94 88 CYS A CA 1
ATOM 691 C C . CYS A 1 88 ? 12.578 -2.796 -2.611 1.00 96.94 88 CYS A C 1
ATOM 693 O O . CYS A 1 88 ? 11.659 -2.413 -3.321 1.00 96.94 88 CYS A O 1
ATOM 695 N N . SER A 1 89 ? 12.336 -3.406 -1.447 1.00 97.19 89 SER A N 1
ATOM 696 C CA . SER A 1 89 ? 10.974 -3.542 -0.912 1.00 97.19 89 SER A CA 1
ATOM 697 C C . SER A 1 89 ? 10.451 -2.221 -0.345 1.00 97.19 89 SER A C 1
ATOM 699 O O . SER A 1 89 ? 11.238 -1.373 0.075 1.00 97.19 89 SER A O 1
ATOM 701 N N . ALA A 1 90 ? 9.129 -2.090 -0.192 1.00 96.06 90 ALA A N 1
ATOM 702 C CA . ALA A 1 90 ? 8.526 -0.942 0.491 1.00 96.06 90 ALA A CA 1
ATOM 703 C C . ALA A 1 90 ? 9.085 -0.735 1.915 1.00 96.06 90 ALA A C 1
ATOM 705 O O . ALA A 1 90 ? 9.325 0.392 2.340 1.00 96.06 90 ALA A O 1
ATOM 706 N N . GLY A 1 91 ? 9.383 -1.818 2.644 1.00 96.19 91 GLY A N 1
ATOM 707 C CA . GLY A 1 91 ? 10.037 -1.732 3.953 1.00 96.19 91 GLY A CA 1
ATOM 708 C C . GLY A 1 91 ? 11.463 -1.170 3.881 1.00 96.19 91 GLY A C 1
ATOM 709 O O . GLY A 1 91 ? 11.866 -0.396 4.750 1.00 96.19 91 GLY A O 1
ATOM 710 N N . LYS A 1 92 ? 12.228 -1.512 2.837 1.00 95.81 92 LYS A N 1
ATOM 711 C CA . LYS A 1 92 ? 13.574 -0.965 2.609 1.00 95.81 92 LYS A CA 1
ATOM 712 C C . LYS A 1 92 ? 13.519 0.498 2.160 1.00 95.81 92 LYS A C 1
ATOM 714 O O . LYS A 1 92 ? 14.279 1.294 2.700 1.00 95.81 92 LYS A O 1
ATOM 719 N N . ALA A 1 93 ? 12.627 0.828 1.229 1.00 96.31 93 ALA A N 1
ATOM 720 C CA . ALA A 1 93 ? 12.457 2.167 0.673 1.00 96.31 93 ALA A CA 1
ATOM 721 C C . ALA A 1 93 ? 11.903 3.158 1.710 1.00 96.31 93 ALA A C 1
ATOM 723 O O . ALA A 1 93 ? 12.533 4.169 2.010 1.00 96.31 93 ALA A O 1
ATOM 724 N N . PHE A 1 94 ? 10.755 2.841 2.313 1.00 96.38 94 PHE A N 1
ATOM 725 C CA . PHE A 1 94 ? 9.972 3.808 3.087 1.00 96.38 94 PHE A CA 1
ATOM 726 C C . PHE A 1 94 ? 10.108 3.675 4.601 1.00 96.38 94 PHE A C 1
ATOM 728 O O . PHE A 1 94 ? 9.907 4.663 5.297 1.00 96.38 94 PHE A O 1
ATOM 735 N N . LEU A 1 95 ? 10.428 2.489 5.140 1.00 96.31 95 LEU A N 1
ATOM 736 C CA . LEU A 1 95 ? 10.494 2.286 6.598 1.00 96.31 95 LEU A CA 1
ATOM 737 C C . LEU A 1 95 ? 11.920 2.309 7.146 1.00 96.31 95 LEU A C 1
ATOM 739 O O . LEU A 1 95 ? 12.152 2.867 8.218 1.00 96.31 95 LEU A O 1
ATOM 743 N N . LYS A 1 96 ? 12.892 1.715 6.442 1.00 93.94 96 LYS A N 1
ATOM 744 C CA . LYS A 1 96 ? 14.256 1.531 6.966 1.00 93.94 96 LYS A CA 1
ATOM 745 C C . LYS A 1 96 ? 14.922 2.850 7.367 1.00 93.94 96 LYS A C 1
ATOM 747 O O . LYS A 1 96 ? 15.554 2.892 8.418 1.00 93.94 96 LYS A O 1
ATOM 752 N N . SER A 1 97 ? 14.770 3.899 6.560 1.00 89.00 97 SER A N 1
ATOM 753 C CA . SER A 1 97 ? 15.377 5.221 6.782 1.00 89.00 97 SER A CA 1
ATOM 754 C C . SER A 1 97 ? 14.707 6.020 7.906 1.00 89.00 97 SER A C 1
ATOM 756 O O . SER A 1 97 ? 15.355 6.839 8.549 1.00 89.00 97 SER A O 1
ATOM 758 N N . VAL A 1 98 ? 13.427 5.765 8.185 1.00 95.69 98 VAL A N 1
ATOM 759 C CA . VAL A 1 98 ? 12.621 6.553 9.137 1.00 95.69 98 VAL A CA 1
ATOM 760 C C . VAL A 1 98 ? 12.299 5.810 10.435 1.00 95.69 98 VAL A C 1
ATOM 762 O O . VAL A 1 98 ? 11.682 6.383 11.330 1.00 95.69 98 VAL A O 1
ATOM 765 N N . ARG A 1 99 ? 12.732 4.550 10.575 1.00 95.38 99 ARG A N 1
ATOM 766 C CA . ARG A 1 99 ? 12.404 3.669 11.715 1.00 95.38 99 ARG A CA 1
ATOM 767 C C . ARG A 1 99 ? 12.809 4.204 13.092 1.00 95.38 99 ARG A C 1
ATOM 769 O O . ARG A 1 99 ? 12.266 3.746 14.088 1.00 95.38 99 ARG A O 1
ATOM 776 N N . TYR A 1 100 ? 13.766 5.129 13.143 1.00 95.38 100 TYR A N 1
ATOM 777 C CA . TYR A 1 100 ? 14.268 5.729 14.383 1.00 95.38 100 TYR A CA 1
ATOM 778 C C . TYR A 1 100 ? 13.556 7.030 14.765 1.00 95.38 100 TYR A C 1
ATOM 780 O O . TYR A 1 100 ? 13.848 7.599 15.812 1.00 95.38 100 TYR A O 1
ATOM 788 N N . ARG A 1 101 ? 12.625 7.526 13.940 1.00 97.81 101 ARG A N 1
ATOM 789 C CA . ARG A 1 101 ? 11.862 8.727 14.287 1.00 97.81 101 ARG A CA 1
ATOM 790 C C . ARG A 1 101 ? 10.987 8.447 15.509 1.00 97.81 101 ARG A C 1
ATOM 792 O O . ARG A 1 101 ? 10.220 7.488 15.528 1.00 97.81 101 ARG A O 1
ATOM 799 N N . ASN A 1 102 ? 11.048 9.322 16.511 1.00 97.81 102 ASN A N 1
ATOM 800 C CA . ASN A 1 102 ? 10.346 9.125 17.786 1.00 97.81 102 ASN A CA 1
ATOM 801 C C . ASN A 1 102 ? 8.816 9.033 17.647 1.00 97.81 102 ASN A C 1
ATOM 803 O O . ASN A 1 102 ? 8.166 8.385 18.472 1.00 97.81 102 ASN A O 1
ATOM 807 N N . ASN A 1 103 ? 8.257 9.631 16.592 1.00 97.75 103 ASN A N 1
ATOM 808 C CA . ASN A 1 103 ? 6.832 9.623 16.269 1.00 97.75 103 ASN A CA 1
ATOM 809 C C . ASN A 1 103 ? 6.371 8.398 15.453 1.00 97.75 103 ASN A C 1
ATOM 811 O O . ASN A 1 103 ? 5.181 8.295 15.163 1.00 97.75 103 ASN A O 1
ATOM 815 N N . LEU A 1 104 ? 7.266 7.468 15.100 1.00 97.94 104 LEU A N 1
ATOM 816 C CA . LEU A 1 104 ? 6.927 6.218 14.423 1.00 97.94 104 LEU A CA 1
ATOM 817 C C . LEU A 1 104 ? 7.204 5.030 15.344 1.00 97.94 104 LEU A C 1
ATOM 819 O O . LEU A 1 104 ? 8.316 4.845 15.835 1.00 97.94 104 LEU A O 1
ATOM 823 N N . LYS A 1 105 ? 6.191 4.189 15.559 1.00 96.81 105 LYS A N 1
ATOM 824 C CA . LYS A 1 105 ? 6.323 2.938 16.313 1.00 96.81 105 LYS A CA 1
ATOM 825 C C . LYS A 1 105 ? 5.940 1.773 15.410 1.00 96.81 105 LYS A C 1
ATOM 827 O O . LYS A 1 105 ? 4.835 1.736 14.881 1.00 96.81 105 LYS A O 1
ATOM 832 N N . ILE A 1 106 ? 6.856 0.822 15.246 1.00 96.25 106 ILE A N 1
ATOM 833 C CA . ILE A 1 106 ? 6.651 -0.379 14.430 1.00 96.25 106 ILE A CA 1
ATOM 834 C C . ILE A 1 106 ? 6.601 -1.583 15.366 1.00 96.25 106 ILE A C 1
ATOM 836 O O . ILE A 1 106 ? 7.577 -1.881 16.052 1.00 96.25 106 ILE A O 1
ATOM 840 N N . SER A 1 107 ? 5.471 -2.292 15.387 1.00 96.44 1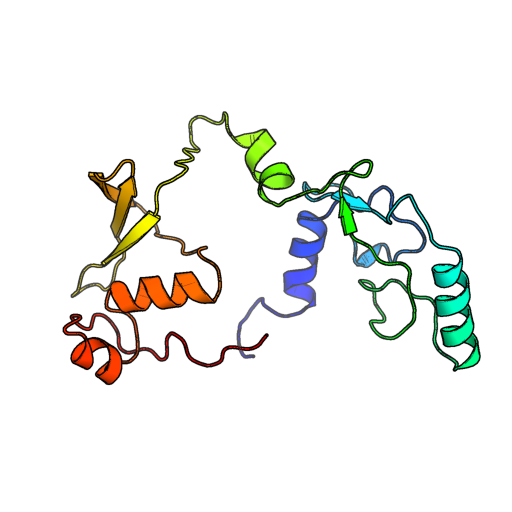07 SER A N 1
ATOM 841 C CA . SER A 1 107 ? 5.330 -3.537 16.146 1.00 96.44 107 SER A CA 1
ATOM 842 C C . SER A 1 107 ? 5.207 -4.721 15.195 1.00 96.44 107 SER A C 1
ATOM 844 O O . SER A 1 107 ? 4.165 -4.944 14.585 1.00 96.44 107 SER A O 1
ATOM 846 N N . ILE A 1 108 ? 6.281 -5.500 15.078 1.00 96.56 108 ILE A N 1
ATOM 847 C CA . ILE A 1 108 ? 6.280 -6.755 14.318 1.00 96.56 108 ILE A CA 1
ATOM 848 C C . ILE A 1 108 ? 5.592 -7.878 15.104 1.00 96.56 108 ILE A C 1
ATOM 850 O O . ILE A 1 108 ? 5.384 -7.764 16.318 1.00 96.56 108 ILE A O 1
ATOM 854 N N . ARG A 1 109 ? 5.235 -8.970 14.412 1.00 97.31 109 ARG A N 1
ATOM 855 C CA . ARG A 1 109 ? 4.570 -10.153 15.005 1.00 97.31 109 ARG A CA 1
ATOM 856 C C . ARG A 1 109 ? 3.332 -9.778 15.836 1.00 97.31 109 ARG A C 1
ATOM 858 O O . ARG A 1 109 ? 3.101 -10.309 16.916 1.00 97.31 109 ARG A O 1
ATOM 865 N N . SER A 1 110 ? 2.583 -8.796 15.341 1.00 98.00 110 SER A N 1
ATOM 866 C CA . SER A 1 110 ? 1.433 -8.188 16.011 1.00 98.00 110 SER A CA 1
ATOM 867 C C . SER A 1 110 ? 0.226 -8.293 15.085 1.00 98.00 110 SER A C 1
ATOM 869 O O . SER A 1 110 ? -0.006 -7.412 14.262 1.00 98.00 110 SER A O 1
ATOM 871 N N . ARG A 1 111 ? -0.505 -9.412 15.148 1.00 97.94 111 ARG A N 1
ATOM 872 C CA . ARG A 1 111 ? -1.628 -9.665 14.231 1.00 97.94 111 ARG A CA 1
ATOM 873 C C . ARG A 1 111 ? -2.886 -8.996 14.763 1.00 97.94 111 ARG A C 1
ATOM 875 O O . ARG A 1 111 ? -3.409 -9.417 15.795 1.00 97.94 111 ARG A O 1
ATOM 882 N N . VAL A 1 112 ? -3.373 -7.980 14.056 1.00 98.50 112 VAL A N 1
ATOM 883 C CA . VAL A 1 112 ? -4.668 -7.352 14.345 1.00 98.50 112 VAL A CA 1
ATOM 884 C C . VAL A 1 112 ? -5.782 -8.379 14.131 1.00 98.50 112 VAL A C 1
ATOM 886 O O . VAL A 1 112 ? -5.752 -9.151 13.173 1.00 98.50 112 VAL A O 1
ATOM 889 N N . LYS A 1 113 ? -6.725 -8.431 15.071 1.00 97.75 113 LYS A N 1
ATOM 890 C CA . LYS A 1 113 ? -7.848 -9.379 15.076 1.00 97.75 113 LYS A CA 1
ATOM 891 C C . LYS A 1 113 ? -9.210 -8.701 15.072 1.00 97.75 113 LYS A C 1
ATOM 893 O O . LYS A 1 113 ? -10.176 -9.341 14.681 1.00 97.75 113 LYS A O 1
ATOM 898 N N . LYS A 1 114 ? -9.291 -7.444 15.515 1.00 98.00 114 LYS A N 1
ATOM 899 C CA . LYS A 1 114 ? -10.541 -6.686 15.560 1.00 98.00 114 LYS A CA 1
ATOM 900 C C . LYS A 1 114 ? -10.267 -5.188 15.498 1.00 98.00 114 LYS A C 1
ATOM 902 O O . LYS A 1 114 ? -9.353 -4.705 16.167 1.00 98.00 114 LYS A O 1
ATOM 907 N N . ILE A 1 115 ? -11.068 -4.467 14.728 1.00 98.69 115 ILE A N 1
ATOM 908 C CA . ILE A 1 115 ? -11.162 -3.008 14.760 1.00 98.69 115 ILE A CA 1
ATOM 909 C C . ILE A 1 115 ? -12.200 -2.651 15.818 1.00 98.69 115 ILE A C 1
ATOM 911 O O . ILE A 1 115 ? -13.264 -3.264 15.906 1.00 98.69 115 ILE A O 1
ATOM 915 N N . LEU A 1 116 ? -11.872 -1.678 16.654 1.00 98.56 116 LEU A N 1
ATOM 916 C CA . LEU A 1 116 ? -12.788 -1.156 17.650 1.00 98.56 116 LEU A CA 1
ATOM 917 C C . LEU A 1 116 ? -13.568 -0.004 17.027 1.00 98.56 116 LEU A C 1
ATOM 919 O O . LEU A 1 116 ? -12.987 1.038 16.724 1.00 98.56 116 LEU A O 1
ATOM 923 N N . ILE A 1 117 ? -14.861 -0.232 16.805 1.00 98.62 117 ILE A N 1
ATOM 924 C CA . ILE A 1 117 ? -15.769 0.694 16.129 1.00 98.62 117 ILE A CA 1
ATOM 925 C C . ILE A 1 117 ? -16.939 0.966 17.064 1.00 98.62 117 ILE A C 1
ATOM 927 O O . ILE A 1 117 ? -17.540 0.033 17.602 1.00 98.62 117 ILE A O 1
ATOM 931 N N . ASP A 1 118 ? -17.248 2.239 17.266 1.00 97.75 118 ASP A N 1
ATOM 932 C CA . ASP A 1 118 ? -18.426 2.639 18.018 1.00 97.75 118 ASP A CA 1
ATOM 933 C C . ASP A 1 118 ? -19.700 2.293 17.215 1.00 97.75 118 ASP A C 1
ATOM 935 O O . ASP A 1 118 ? -19.828 2.695 16.057 1.00 97.75 118 ASP A O 1
ATOM 939 N N . PRO A 1 119 ? -20.648 1.520 17.773 1.00 96.19 119 PRO A N 1
ATOM 940 C CA . PRO A 1 119 ? -21.793 1.025 17.015 1.00 96.19 119 PRO A CA 1
ATOM 941 C C . PRO A 1 119 ? -22.813 2.110 16.650 1.00 96.19 119 PRO A C 1
ATOM 943 O O . PRO A 1 119 ? -23.601 1.869 15.735 1.00 96.19 119 PRO A O 1
ATOM 946 N N . GLN A 1 120 ? -22.816 3.256 17.337 1.00 96.50 120 GLN A N 1
ATOM 947 C CA . GLN A 1 120 ? -23.746 4.358 17.087 1.00 96.50 120 GLN A CA 1
ATOM 948 C C . GLN A 1 120 ? -23.153 5.346 16.082 1.00 96.50 120 GLN A C 1
ATOM 950 O O . GLN A 1 120 ? -23.743 5.598 15.037 1.00 96.50 120 GLN A O 1
ATOM 955 N N . THR A 1 121 ? -21.951 5.846 16.361 1.00 97.38 121 THR A N 1
ATOM 956 C CA . THR A 1 121 ? -21.268 6.858 15.538 1.00 97.38 121 THR A CA 1
ATOM 957 C C . THR A 1 121 ? -20.527 6.264 14.341 1.00 97.38 121 THR A C 1
ATOM 959 O O . THR A 1 121 ? -20.145 6.997 13.434 1.00 97.38 121 THR A O 1
ATOM 962 N N . LYS A 1 122 ? -20.296 4.942 14.335 1.00 97.00 122 LYS A N 1
ATOM 963 C CA . LYS A 1 122 ? -19.490 4.208 13.339 1.00 97.00 122 LYS A CA 1
ATOM 964 C C . LYS A 1 122 ? -18.023 4.651 13.269 1.00 97.00 122 LYS A C 1
ATOM 966 O O . LYS A 1 122 ? -17.311 4.291 12.334 1.00 97.00 122 LYS A O 1
ATOM 971 N N . VAL A 1 123 ? -17.538 5.379 14.276 1.00 98.19 123 VAL A N 1
ATOM 972 C CA . VAL A 1 123 ? -16.150 5.850 14.339 1.00 98.19 123 VAL A CA 1
ATOM 973 C C . VAL A 1 123 ? -15.228 4.732 14.827 1.00 98.19 123 VAL A C 1
ATOM 975 O O . VAL A 1 123 ? -15.431 4.153 15.898 1.00 98.19 123 VAL A O 1
ATOM 978 N N . ALA A 1 124 ? -14.179 4.441 14.054 1.00 98.50 124 ALA A N 1
ATOM 979 C CA . ALA A 1 124 ? -13.104 3.548 14.472 1.00 98.50 124 ALA A CA 1
ATOM 980 C C . ALA A 1 124 ? -12.165 4.267 15.453 1.00 98.50 124 ALA A C 1
ATOM 982 O O . ALA A 1 124 ? -11.549 5.274 15.111 1.00 98.50 124 ALA A O 1
ATOM 983 N N . TYR A 1 125 ? -12.017 3.734 16.666 1.00 98.38 125 TYR A N 1
ATOM 984 C CA . TYR A 1 125 ? -11.247 4.371 17.743 1.00 98.38 125 TYR A CA 1
ATOM 985 C C . TYR A 1 125 ? -10.036 3.552 18.204 1.00 98.38 125 TYR A C 1
ATOM 987 O O . TYR A 1 125 ? -9.335 3.938 19.146 1.00 98.38 125 TYR A O 1
ATOM 995 N N . GLY A 1 126 ? -9.766 2.408 17.575 1.00 98.62 126 GLY A N 1
ATOM 996 C CA . GLY A 1 126 ? -8.617 1.578 17.913 1.00 98.62 126 GLY A CA 1
ATOM 997 C C . GLY A 1 126 ? -8.640 0.197 17.280 1.00 98.62 126 GLY A C 1
ATOM 998 O O . GLY A 1 126 ? -9.496 -0.130 16.462 1.00 98.62 126 GLY A O 1
ATOM 999 N N . VAL A 1 127 ? -7.687 -0.631 17.694 1.00 98.75 127 VAL A N 1
ATOM 1000 C CA . VAL A 1 127 ? -7.565 -2.025 17.263 1.00 98.75 127 VAL A CA 1
ATOM 1001 C C . VAL A 1 127 ? -7.198 -2.927 18.433 1.00 98.75 127 VAL A C 1
ATOM 1003 O O . VAL A 1 127 ? -6.503 -2.522 19.369 1.00 98.75 127 VAL A O 1
ATOM 1006 N N . GLN A 1 128 ? -7.627 -4.181 18.343 1.00 98.56 128 GLN A N 1
ATOM 1007 C CA . GLN A 1 128 ? -7.125 -5.275 19.161 1.00 98.56 128 GLN A CA 1
ATOM 1008 C C . GLN A 1 128 ? -6.214 -6.167 18.329 1.00 98.56 128 GLN A C 1
ATOM 1010 O O . GLN A 1 128 ? -6.571 -6.586 17.225 1.00 98.56 128 GLN A O 1
ATOM 1015 N N . PHE A 1 129 ? -5.047 -6.498 18.871 1.00 98.44 129 PHE A N 1
ATOM 1016 C CA . PHE A 1 129 ? -4.086 -7.382 18.223 1.00 98.44 129 PHE A CA 1
ATOM 1017 C C . PHE A 1 129 ? -3.503 -8.396 19.202 1.00 98.44 129 PHE A C 1
ATOM 1019 O O . PHE A 1 129 ? -3.533 -8.207 20.417 1.00 98.44 129 PHE A O 1
ATOM 1026 N N . ILE A 1 130 ? -2.973 -9.487 18.657 1.00 98.25 130 ILE A N 1
ATOM 1027 C CA . ILE A 1 130 ? -2.270 -10.519 19.418 1.00 98.25 130 ILE A CA 1
ATOM 1028 C C . ILE A 1 130 ? -0.772 -10.376 19.169 1.00 98.25 130 ILE A C 1
ATOM 1030 O O . ILE A 1 130 ? -0.339 -10.291 18.016 1.00 98.25 130 ILE A O 1
ATOM 1034 N N . LYS A 1 131 ? 0.011 -10.378 20.248 1.00 97.56 131 LYS A N 1
ATOM 1035 C CA . LYS A 1 131 ? 1.476 -10.415 20.226 1.00 97.56 131 LYS A CA 1
ATOM 1036 C C . LYS A 1 131 ? 1.959 -11.310 21.360 1.00 97.56 131 LYS A C 1
ATOM 1038 O O . LYS A 1 131 ? 1.482 -11.179 22.479 1.00 97.56 131 LYS A O 1
ATOM 1043 N N . ASN A 1 132 ? 2.884 -12.227 21.081 1.00 96.44 132 ASN A N 1
ATOM 1044 C CA . ASN A 1 132 ? 3.403 -13.176 22.079 1.00 96.44 132 ASN A CA 1
ATOM 1045 C C . ASN A 1 132 ? 2.275 -13.883 22.860 1.00 96.44 132 ASN A C 1
ATOM 1047 O O . ASN A 1 132 ? 2.295 -13.923 24.087 1.00 96.44 132 ASN A O 1
ATOM 1051 N N . MET A 1 133 ? 1.244 -14.348 22.143 1.00 95.88 133 MET A N 1
ATOM 1052 C CA . MET A 1 133 ? 0.038 -14.991 22.696 1.00 95.88 133 MET A CA 1
ATOM 1053 C C . MET A 1 133 ? -0.810 -14.134 23.652 1.00 95.88 133 MET A C 1
ATOM 1055 O O . MET A 1 133 ? -1.799 -14.616 24.194 1.00 95.88 133 MET A O 1
ATOM 1059 N N . LYS A 1 134 ? -0.491 -12.846 23.817 1.00 97.69 134 LYS A N 1
ATOM 1060 C CA . LYS A 1 134 ? -1.253 -11.903 24.640 1.00 97.69 134 LYS A CA 1
ATOM 1061 C C . LYS A 1 134 ? -2.062 -10.955 23.765 1.00 97.69 134 LYS A C 1
ATOM 1063 O O . LYS A 1 134 ? -1.613 -10.533 22.695 1.00 97.69 134 LYS A O 1
ATOM 1068 N N . LYS A 1 135 ? -3.270 -10.628 24.224 1.00 98.06 135 LYS A N 1
ATOM 1069 C CA . LYS A 1 135 ? -4.156 -9.652 23.583 1.00 98.06 135 LYS A CA 1
ATOM 1070 C C . LYS A 1 135 ? -3.794 -8.248 24.060 1.00 98.06 135 LYS A C 1
ATOM 1072 O O . LYS A 1 135 ? -3.679 -8.011 25.257 1.00 98.06 135 LYS A O 1
ATOM 1077 N N . TYR A 1 136 ? -3.665 -7.326 23.117 1.00 98.38 136 TYR A N 1
ATOM 1078 C CA . TYR A 1 136 ? -3.402 -5.914 23.362 1.00 98.38 136 TYR A CA 1
ATOM 1079 C C . TYR A 1 136 ? -4.468 -5.061 22.685 1.00 98.38 136 TYR A C 1
ATOM 1081 O O . TYR A 1 136 ? -4.970 -5.418 21.618 1.00 98.38 136 TYR A O 1
ATOM 1089 N N . THR A 1 137 ? -4.762 -3.913 23.289 1.00 98.44 137 THR A N 1
ATOM 1090 C CA . THR A 1 137 ? -5.651 -2.889 22.735 1.00 98.44 137 THR A CA 1
ATOM 1091 C C . THR A 1 137 ? -4.866 -1.595 22.572 1.00 98.44 137 THR A C 1
ATOM 1093 O O . THR A 1 137 ? -4.224 -1.144 23.518 1.00 98.44 137 THR A O 1
ATOM 1096 N N . VAL A 1 138 ? -4.932 -0.981 21.391 1.00 98.19 138 VAL A N 1
ATOM 1097 C CA . VAL A 1 138 ? -4.364 0.351 21.131 1.00 98.19 138 VAL A CA 1
ATOM 1098 C C . VAL A 1 138 ? -5.456 1.252 20.578 1.00 98.19 138 VAL A C 1
ATOM 1100 O O . VAL A 1 138 ? -6.204 0.848 19.689 1.00 98.19 138 VAL A O 1
ATOM 1103 N N . ARG A 1 139 ? -5.544 2.474 21.112 1.00 98.44 139 ARG A N 1
ATOM 1104 C CA . ARG A 1 139 ? -6.502 3.494 20.675 1.00 98.44 139 ARG A CA 1
ATOM 1105 C C . ARG A 1 139 ? -5.864 4.432 19.655 1.00 98.44 139 ARG A C 1
ATOM 1107 O O . ARG A 1 139 ? -4.695 4.792 19.787 1.00 98.44 139 ARG A O 1
ATOM 1114 N N . ALA A 1 140 ? -6.650 4.848 18.672 1.00 98.31 140 ALA A N 1
ATOM 1115 C CA . ALA A 1 140 ? -6.283 5.858 17.693 1.00 98.31 140 ALA A CA 1
ATOM 1116 C C . ALA A 1 140 ? -7.031 7.159 18.002 1.00 98.31 140 ALA A C 1
ATOM 1118 O O . ALA A 1 140 ? -8.229 7.137 18.266 1.00 98.31 140 ALA A O 1
ATOM 1119 N N . ARG A 1 141 ? -6.324 8.296 17.978 1.00 97.75 141 ARG A N 1
ATOM 1120 C CA . ARG A 1 141 ? -6.940 9.623 18.182 1.00 97.75 141 ARG A CA 1
ATOM 1121 C C . ARG A 1 141 ? -7.554 10.216 16.915 1.00 97.75 141 ARG A C 1
ATOM 1123 O O . ARG A 1 141 ? -8.328 11.154 17.019 1.00 97.75 141 ARG A O 1
ATOM 1130 N N . LYS A 1 142 ? -7.135 9.733 15.744 1.00 98.00 142 LYS A N 1
ATOM 1131 C CA . LYS A 1 142 ? -7.580 10.239 14.442 1.00 98.00 142 LYS A CA 1
ATOM 1132 C C . LYS A 1 142 ? -8.239 9.123 13.650 1.00 98.00 142 LYS A C 1
ATOM 1134 O O . LYS A 1 142 ? -9.451 9.096 13.524 1.00 98.00 142 LYS A O 1
ATOM 1139 N N . GLU A 1 143 ? -7.433 8.182 13.170 1.00 98.31 143 GLU A N 1
ATOM 1140 C CA . GLU A 1 143 ? -7.881 7.198 12.188 1.00 98.31 143 GLU A CA 1
ATOM 1141 C C . GLU A 1 143 ? -7.243 5.829 12.427 1.00 98.31 143 GLU A C 1
ATOM 1143 O O . GLU A 1 143 ? -6.145 5.714 12.982 1.00 98.31 143 GLU A O 1
ATOM 1148 N N . VAL A 1 144 ? -7.931 4.792 11.949 1.00 98.56 144 VAL A N 1
ATOM 1149 C CA . VAL A 1 144 ? -7.395 3.441 11.779 1.00 98.56 144 VAL A CA 1
ATOM 1150 C C . VAL A 1 144 ? -7.310 3.171 10.279 1.00 98.56 144 VAL A C 1
ATOM 1152 O O . VAL A 1 144 ? -8.334 3.028 9.619 1.00 98.56 144 VAL A O 1
ATOM 1155 N N . ILE A 1 145 ? -6.091 3.090 9.745 1.00 98.50 145 ILE A N 1
ATOM 1156 C CA . ILE A 1 145 ? -5.848 2.837 8.319 1.00 98.50 145 ILE A CA 1
ATOM 1157 C C . ILE A 1 145 ? -5.588 1.344 8.121 1.00 98.50 145 ILE A C 1
ATOM 1159 O O . ILE A 1 145 ? -4.659 0.782 8.709 1.00 98.50 145 ILE A O 1
ATOM 1163 N N . LEU A 1 146 ? -6.405 0.690 7.295 1.00 98.25 146 LEU A N 1
ATOM 1164 C CA . LEU A 1 146 ? -6.227 -0.718 6.954 1.00 98.25 146 LEU A CA 1
ATOM 1165 C C . LEU A 1 146 ? -5.286 -0.872 5.763 1.00 98.25 146 LEU A C 1
ATOM 1167 O O . LEU A 1 146 ? -5.548 -0.387 4.668 1.00 98.25 146 LEU A O 1
ATOM 1171 N N . SER A 1 147 ? -4.199 -1.606 5.972 1.00 98.12 147 SER A N 1
ATOM 1172 C CA . SER A 1 147 ? -3.212 -1.920 4.932 1.00 98.12 147 SER A CA 1
ATOM 1173 C C . SER A 1 147 ? -2.803 -3.395 4.997 1.00 98.12 147 SER A C 1
ATOM 1175 O O . SER A 1 147 ? -1.631 -3.735 4.882 1.00 98.12 147 SER A O 1
ATOM 1177 N N . GLY A 1 148 ? -3.776 -4.284 5.233 1.00 97.00 148 GLY A N 1
ATOM 1178 C CA . GLY A 1 148 ? -3.571 -5.736 5.316 1.00 97.00 148 GLY A CA 1
ATOM 1179 C C . GLY A 1 148 ? -3.505 -6.453 3.959 1.00 97.00 148 GLY A C 1
ATOM 1180 O O . GLY A 1 148 ? -3.345 -7.674 3.927 1.00 97.00 148 GLY A O 1
ATOM 1181 N N . GLY A 1 149 ? -3.633 -5.713 2.854 1.00 97.31 149 GLY A N 1
ATOM 1182 C CA . GLY A 1 149 ? -3.817 -6.250 1.503 1.00 97.31 149 GLY A CA 1
ATOM 1183 C C . GLY A 1 149 ? -5.272 -6.637 1.212 1.00 97.31 149 GLY A C 1
ATOM 1184 O O . GLY A 1 149 ? -6.106 -6.648 2.119 1.00 97.31 149 GLY A O 1
ATOM 1185 N N . THR A 1 150 ? -5.568 -6.958 -0.050 1.00 96.75 150 THR A N 1
ATOM 1186 C CA . THR A 1 150 ? -6.929 -7.220 -0.561 1.00 96.75 150 THR A CA 1
ATOM 1187 C C . THR A 1 150 ? -7.680 -8.263 0.271 1.00 96.75 150 THR A C 1
ATOM 1189 O O . THR A 1 150 ? -8.815 -8.030 0.678 1.00 96.75 150 THR A O 1
ATOM 1192 N N . ILE A 1 151 ? -7.012 -9.365 0.629 1.00 96.94 151 ILE A N 1
ATOM 1193 C CA . ILE A 1 151 ? -7.613 -10.472 1.389 1.00 96.94 151 ILE A CA 1
ATOM 1194 C C . ILE A 1 151 ? -7.777 -10.119 2.877 1.00 96.94 151 ILE A C 1
ATOM 1196 O O . ILE A 1 151 ? -8.880 -10.184 3.424 1.00 96.94 151 ILE A O 1
ATOM 1200 N N . ASN A 1 152 ? -6.695 -9.733 3.569 1.00 97.81 152 ASN A N 1
ATOM 1201 C CA . ASN A 1 152 ? -6.761 -9.584 5.029 1.00 97.81 152 ASN A CA 1
ATOM 1202 C C . ASN A 1 152 ? -7.507 -8.320 5.470 1.00 97.81 152 ASN A C 1
ATOM 1204 O O . ASN A 1 152 ? -8.080 -8.325 6.557 1.00 97.81 152 ASN A O 1
ATOM 1208 N N . SER A 1 153 ? -7.501 -7.243 4.675 1.00 98.56 153 SER A N 1
ATOM 1209 C CA . SER A 1 153 ? -8.287 -6.046 4.998 1.00 98.56 153 SER A CA 1
ATOM 1210 C C . SER A 1 153 ? -9.786 -6.356 4.963 1.00 98.56 153 SER A C 1
ATOM 1212 O O . SER A 1 153 ? -10.485 -6.025 5.920 1.00 98.56 153 SER A O 1
ATOM 1214 N N . ALA A 1 154 ? -10.264 -7.052 3.922 1.00 98.25 154 ALA A N 1
ATOM 1215 C CA . ALA A 1 154 ? -11.657 -7.486 3.823 1.00 98.25 154 ALA A CA 1
ATOM 1216 C C . ALA A 1 154 ? -12.034 -8.443 4.967 1.00 98.25 154 ALA A C 1
ATOM 1218 O O . ALA A 1 154 ? -13.029 -8.222 5.656 1.00 98.25 154 ALA A O 1
ATOM 1219 N N . GLN A 1 155 ? -11.188 -9.443 5.247 1.00 98.19 155 GLN A N 1
ATOM 1220 C CA . GLN A 1 155 ? -11.392 -10.348 6.381 1.00 98.19 155 GLN A CA 1
ATOM 1221 C C . GLN A 1 155 ? -11.488 -9.589 7.714 1.00 98.19 155 GLN A C 1
ATOM 1223 O O . GLN A 1 155 ? -12.374 -9.863 8.519 1.00 98.19 155 GLN A O 1
ATOM 1228 N N . LEU A 1 156 ? -10.581 -8.643 7.975 1.00 98.69 156 LEU A N 1
ATOM 1229 C CA . LEU A 1 156 ? -10.559 -7.907 9.239 1.00 98.69 156 LEU A CA 1
ATOM 1230 C C . LEU A 1 156 ? -11.784 -6.999 9.403 1.00 98.69 156 LEU A C 1
ATOM 1232 O O . LEU A 1 156 ? -12.296 -6.893 10.518 1.00 98.69 156 LEU A O 1
ATOM 1236 N N . LEU A 1 157 ? -12.263 -6.371 8.326 1.00 98.69 157 LEU A N 1
ATOM 1237 C CA . LEU A 1 157 ? -13.519 -5.617 8.333 1.00 98.69 157 LEU A CA 1
ATOM 1238 C C . LEU A 1 157 ? -14.691 -6.524 8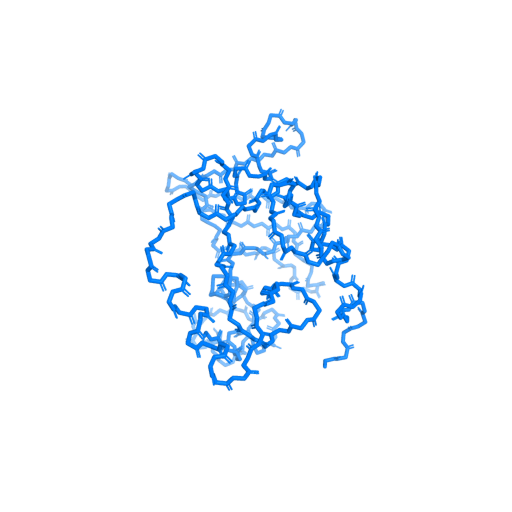.720 1.00 98.69 157 LEU A C 1
ATOM 12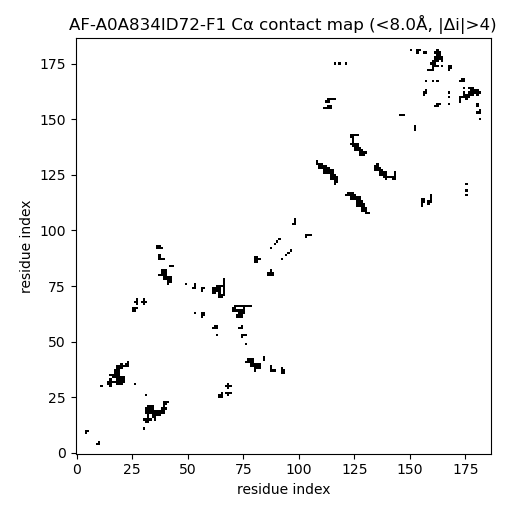40 O O . LEU A 1 157 ? -15.398 -6.206 9.677 1.00 98.69 157 LEU A O 1
ATOM 1244 N N . MET A 1 158 ? -14.818 -7.690 8.078 1.00 98.50 158 MET A N 1
ATOM 1245 C CA . MET A 1 158 ? -15.886 -8.651 8.375 1.00 98.50 158 MET A CA 1
ATOM 1246 C C . MET A 1 158 ? -15.823 -9.148 9.824 1.00 98.50 158 MET A C 1
ATOM 1248 O O . MET A 1 158 ? -16.810 -9.061 10.549 1.00 98.50 158 MET A O 1
ATOM 1252 N N . LEU A 1 159 ? -14.640 -9.538 10.315 1.00 98.31 159 LEU A N 1
ATOM 1253 C CA . LEU A 1 159 ? -14.425 -9.908 11.726 1.00 98.31 159 LEU A CA 1
ATOM 1254 C C . LEU A 1 159 ? -14.747 -8.772 12.717 1.00 98.31 159 LEU A C 1
ATOM 1256 O O . LEU A 1 159 ? -14.927 -9.012 13.913 1.00 98.31 159 LEU A O 1
ATOM 1260 N N . SER A 1 160 ? -14.793 -7.529 12.236 1.00 98.56 160 SER A N 1
ATOM 1261 C CA . SER A 1 160 ? -15.115 -6.334 13.020 1.00 98.56 160 SER A CA 1
ATOM 1262 C C . SER A 1 160 ? -16.564 -5.865 12.835 1.00 98.56 160 SER A C 1
ATOM 1264 O O . SER A 1 160 ? -16.921 -4.810 13.355 1.00 98.56 160 SER A O 1
ATOM 1266 N N . GLY A 1 161 ? -17.396 -6.641 12.134 1.00 98.44 161 GLY A N 1
ATOM 1267 C CA . GLY A 1 161 ? -18.809 -6.342 11.901 1.00 98.44 161 GLY A CA 1
ATOM 1268 C C . GLY A 1 161 ? -19.086 -5.448 10.689 1.00 98.44 161 GLY A C 1
ATOM 1269 O O . GLY A 1 161 ? -20.186 -4.916 10.578 1.00 98.44 161 GLY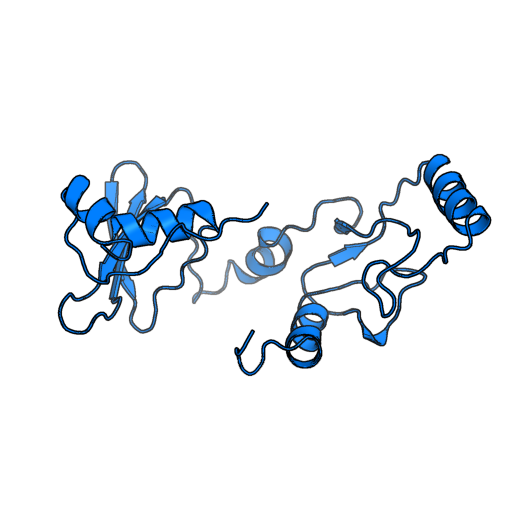 A O 1
ATOM 1270 N N . VAL A 1 162 ? -18.118 -5.240 9.795 1.00 98.75 162 VAL A N 1
ATOM 1271 C CA . VAL A 1 162 ? -18.295 -4.468 8.554 1.00 98.75 162 VAL A CA 1
ATOM 1272 C C . VAL A 1 162 ? -18.218 -5.418 7.364 1.00 98.75 162 VAL A C 1
ATOM 1274 O O . VAL A 1 162 ? -17.135 -5.872 6.999 1.00 98.75 162 VAL A O 1
ATOM 1277 N N . GLY A 1 163 ? -19.363 -5.743 6.773 1.00 98.62 163 GLY A N 1
ATOM 1278 C CA . GLY A 1 163 ? -19.462 -6.755 5.727 1.00 98.62 163 GLY A CA 1
ATOM 1279 C C . GLY A 1 163 ? -20.898 -7.196 5.454 1.00 98.62 163 GLY A C 1
ATOM 1280 O O . GLY A 1 163 ? -21.816 -6.592 6.006 1.00 98.62 163 GLY A O 1
ATOM 1281 N N . PRO A 1 164 ? -21.100 -8.221 4.611 1.00 98.69 164 PRO A N 1
ATOM 1282 C CA . PRO A 1 164 ? -22.432 -8.633 4.175 1.00 98.69 164 PRO A CA 1
ATOM 1283 C C . PRO A 1 164 ? -23.230 -9.182 5.356 1.00 98.69 164 PRO A C 1
ATOM 1285 O O . PRO A 1 164 ? -22.794 -10.152 5.982 1.00 98.69 164 PRO A O 1
ATOM 1288 N N . ARG A 1 165 ? -24.379 -8.575 5.670 1.00 98.69 165 ARG A N 1
ATOM 1289 C CA . ARG A 1 165 ? -25.170 -8.892 6.871 1.00 98.69 165 ARG A CA 1
ATOM 1290 C C . ARG A 1 165 ? -25.425 -10.382 7.061 1.00 98.69 165 ARG A C 1
ATOM 1292 O O . ARG A 1 165 ? -25.046 -10.912 8.098 1.00 98.69 165 ARG A O 1
ATOM 1299 N N . GLU A 1 166 ? -25.997 -11.049 6.061 1.00 98.38 166 GLU A N 1
ATOM 1300 C CA . GLU A 1 166 ? -26.358 -12.472 6.148 1.00 98.38 166 GLU A CA 1
ATOM 1301 C C . GLU A 1 166 ? -25.140 -13.348 6.474 1.00 98.38 166 GLU A C 1
ATOM 1303 O O . GLU A 1 166 ? -25.197 -14.229 7.332 1.00 98.38 166 GLU A O 1
ATOM 1308 N N . HIS A 1 167 ? -23.995 -13.055 5.848 1.00 98.38 167 HIS A N 1
ATOM 1309 C CA . HIS A 1 167 ? -22.755 -13.775 6.116 1.00 98.38 167 HIS A CA 1
ATOM 1310 C C . HIS A 1 167 ? -22.256 -13.532 7.547 1.00 98.38 167 HIS A C 1
ATOM 1312 O O . HIS A 1 167 ? -21.892 -14.480 8.243 1.00 98.38 167 HIS A O 1
ATOM 1318 N N . LEU A 1 168 ? -22.266 -12.281 8.014 1.00 98.69 168 LEU A N 1
ATOM 1319 C CA . LEU A 1 168 ? -21.846 -11.936 9.374 1.00 98.69 168 LEU A CA 1
ATOM 1320 C C . LEU A 1 168 ? -22.751 -12.569 10.439 1.00 98.69 168 LEU A C 1
ATOM 1322 O O . LEU A 1 168 ? -22.249 -13.136 11.412 1.00 98.69 168 LEU A O 1
ATOM 1326 N N . GLU A 1 169 ? -24.066 -12.510 10.241 1.00 98.50 169 GLU A N 1
ATOM 1327 C CA . GLU A 1 169 ? -25.065 -13.089 11.142 1.00 98.50 169 GLU A CA 1
ATOM 1328 C C . GLU A 1 169 ? -24.940 -14.614 11.210 1.00 98.50 169 GLU A C 1
ATOM 1330 O O . GLU A 1 169 ? -24.964 -15.168 12.310 1.00 98.50 169 GLU A O 1
ATOM 1335 N N . SER A 1 170 ? -24.676 -15.286 10.080 1.00 98.44 170 SER A N 1
ATOM 1336 C CA . SER A 1 170 ? -24.431 -16.740 10.044 1.00 98.44 170 SER A CA 1
ATOM 1337 C C . SER A 1 170 ? -23.240 -17.189 10.906 1.00 98.44 170 SER A C 1
ATOM 1339 O O . SER A 1 170 ? -23.182 -18.336 11.346 1.00 98.44 170 SER A O 1
ATOM 1341 N N . LEU A 1 171 ? -22.303 -16.277 11.188 1.00 98.19 171 LEU A N 1
ATOM 1342 C CA . LEU A 1 171 ? -21.115 -16.506 12.014 1.00 98.19 171 LEU A CA 1
ATOM 1343 C C . LEU A 1 171 ? -21.252 -15.931 13.436 1.00 98.19 171 LEU A C 1
ATOM 1345 O O . LEU A 1 171 ? -20.275 -15.909 14.188 1.00 98.19 171 LEU A O 1
ATOM 1349 N N . GLY A 1 172 ? -22.433 -15.426 13.809 1.00 98.25 172 GLY A N 1
ATOM 1350 C CA . GLY A 1 172 ? -22.676 -14.797 15.110 1.00 98.25 172 GLY A CA 1
ATOM 1351 C C . GLY A 1 172 ? -21.926 -13.474 15.311 1.00 98.25 172 GLY A C 1
ATOM 1352 O O . GLY A 1 172 ? -21.676 -13.063 16.448 1.00 98.25 172 GLY A O 1
ATOM 1353 N N . ILE A 1 173 ? -21.529 -12.797 14.229 1.00 98.31 173 ILE A N 1
ATOM 1354 C CA . ILE A 1 173 ? -20.834 -11.510 14.290 1.00 98.31 173 ILE A CA 1
ATOM 1355 C C . ILE A 1 173 ? -21.865 -10.382 14.280 1.00 98.31 173 ILE A C 1
ATOM 1357 O O . ILE A 1 173 ? -22.643 -10.232 13.342 1.00 98.31 173 ILE A O 1
ATOM 1361 N N . LYS A 1 174 ? -21.829 -9.526 15.308 1.00 97.81 174 LYS A N 1
ATOM 1362 C CA . LYS A 1 174 ? -22.666 -8.321 15.357 1.00 97.81 174 LYS A CA 1
ATOM 1363 C C . LYS A 1 174 ? -22.376 -7.413 14.158 1.00 97.81 174 LYS A C 1
ATOM 1365 O O . LYS A 1 174 ? -21.255 -6.925 14.010 1.00 97.81 174 LYS A O 1
ATOM 1370 N N . VAL A 1 175 ? -23.413 -7.117 13.381 1.00 98.50 175 VAL A N 1
ATOM 1371 C CA . VAL A 1 175 ? -23.339 -6.225 12.221 1.00 98.50 175 VAL A CA 1
ATOM 1372 C C . VAL A 1 175 ? -23.245 -4.768 12.680 1.00 98.50 175 VAL A C 1
ATOM 1374 O O . VAL A 1 175 ? -24.106 -4.246 13.388 1.00 98.50 175 VAL A O 1
ATOM 1377 N N . ILE A 1 176 ? -22.157 -4.110 12.292 1.00 98.44 176 ILE A N 1
ATOM 1378 C CA . ILE A 1 176 ? -21.910 -2.676 12.467 1.00 98.44 176 ILE A CA 1
ATOM 1379 C C . ILE A 1 176 ? -22.286 -1.923 11.195 1.00 98.44 176 ILE A C 1
ATOM 1381 O O . ILE A 1 176 ? -22.892 -0.858 11.297 1.00 98.44 176 ILE A O 1
ATOM 1385 N N . SER A 1 177 ? -21.933 -2.454 10.026 1.00 98.38 177 SER A N 1
ATOM 1386 C CA . SER A 1 177 ? -22.290 -1.878 8.731 1.00 98.38 177 SER A CA 1
ATOM 1387 C C . SER A 1 177 ? -22.433 -2.982 7.692 1.00 98.38 177 SER A C 1
ATOM 1389 O O . SER A 1 177 ? -21.557 -3.8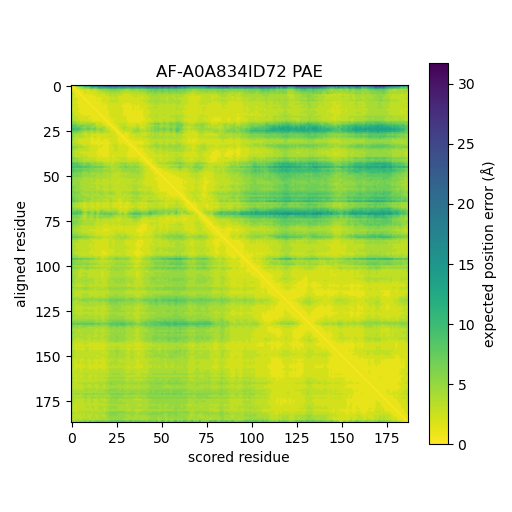42 7.585 1.00 98.38 177 SER A O 1
ATOM 1391 N N . ASP A 1 178 ? -23.525 -2.927 6.942 1.00 98.44 178 ASP A N 1
ATOM 1392 C CA . ASP A 1 178 ? -23.863 -3.879 5.891 1.00 98.44 178 ASP A CA 1
ATOM 1393 C C . ASP A 1 178 ? -23.289 -3.384 4.562 1.00 98.44 178 ASP A C 1
ATOM 1395 O O . ASP A 1 178 ? -23.765 -2.402 3.992 1.00 98.44 178 ASP A O 1
ATOM 1399 N N . LEU A 1 179 ? -22.187 -3.989 4.127 1.00 98.31 179 LEU A N 1
ATOM 1400 C CA . LEU A 1 179 ? -21.448 -3.601 2.923 1.00 98.31 179 LEU A CA 1
ATOM 1401 C C . LEU A 1 179 ? -20.976 -4.855 2.181 1.00 98.31 179 LEU A C 1
ATOM 1403 O O . LEU A 1 179 ? -20.644 -5.841 2.840 1.00 98.31 179 LEU A O 1
ATOM 1407 N N . PRO A 1 180 ? -20.826 -4.822 0.843 1.00 98.12 180 PRO A N 1
ATOM 1408 C CA . PRO A 1 180 ? -20.358 -5.961 0.048 1.00 98.12 180 PRO A CA 1
ATOM 1409 C C . PRO A 1 180 ? -18.835 -6.176 0.185 1.00 98.12 180 PRO A C 1
ATOM 1411 O O . PRO A 1 180 ? -18.101 -6.300 -0.795 1.00 98.12 180 PRO A O 1
ATOM 1414 N N . VAL A 1 181 ? -18.323 -6.197 1.416 1.00 98.38 181 VAL A N 1
ATOM 1415 C CA . VAL A 1 181 ? -16.913 -6.461 1.71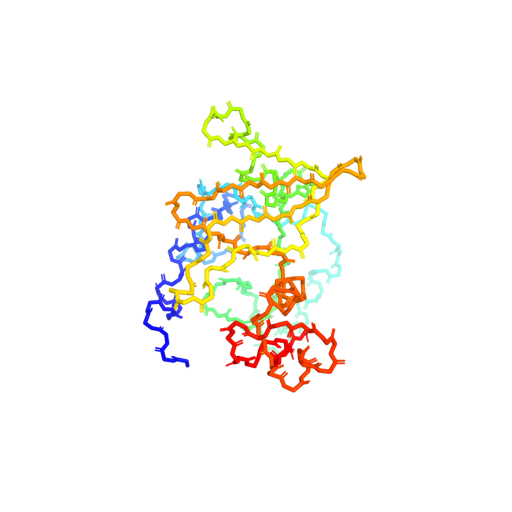3 1.00 98.38 181 VAL A CA 1
ATOM 1416 C C . VAL A 1 181 ? -16.577 -7.897 1.323 1.00 98.38 181 VAL A C 1
ATOM 1418 O O . VAL A 1 181 ? -17.287 -8.825 1.694 1.00 98.38 181 VAL A O 1
ATOM 1421 N N . GLY A 1 182 ? -15.471 -8.072 0.599 1.00 96.69 182 GLY A N 1
ATOM 1422 C CA . GLY A 1 182 ? -15.014 -9.377 0.111 1.00 96.69 182 GLY A CA 1
ATOM 1423 C C . GLY A 1 182 ? -15.501 -9.736 -1.296 1.00 96.69 182 GLY A C 1
ATOM 1424 O O . GLY A 1 182 ? -15.021 -10.718 -1.850 1.00 96.69 182 GLY A O 1
ATOM 1425 N N . TYR A 1 183 ? -16.389 -8.937 -1.897 1.00 96.56 183 TYR A N 1
ATOM 1426 C CA . TYR A 1 183 ? -16.812 -9.099 -3.291 1.00 96.56 183 TYR A CA 1
ATOM 1427 C C . TYR A 1 183 ? -15.866 -8.388 -4.272 1.00 96.56 183 TYR A C 1
ATOM 1429 O O . TYR A 1 183 ? -15.046 -7.559 -3.874 1.00 96.56 183 TYR A O 1
ATOM 1437 N N . ASN A 1 184 ? -16.025 -8.689 -5.568 1.00 95.81 184 ASN A N 1
ATOM 1438 C CA . ASN A 1 184 ? -15.267 -8.096 -6.679 1.00 95.81 184 ASN A CA 1
AT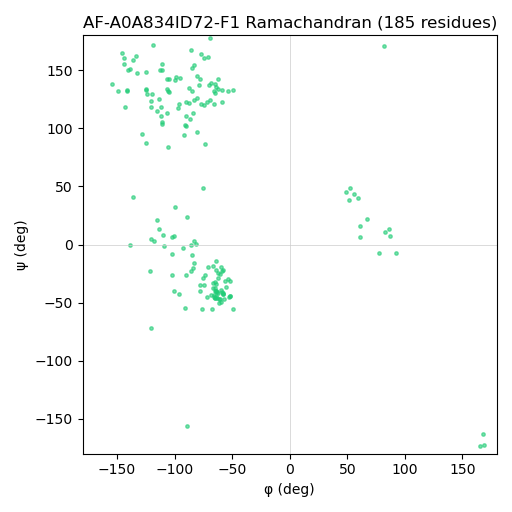OM 1439 C C . ASN A 1 184 ? -13.742 -8.318 -6.582 1.00 95.81 184 ASN A C 1
ATOM 1441 O O . ASN A 1 184 ? -12.949 -7.418 -6.859 1.00 95.81 184 ASN A O 1
ATOM 1445 N N . PHE A 1 185 ? -13.331 -9.517 -6.162 1.00 96.44 185 PHE A N 1
ATOM 1446 C CA . PHE A 1 185 ? -11.931 -9.929 -6.224 1.00 96.44 185 PHE A CA 1
ATOM 1447 C C . PHE A 1 185 ? -11.496 -10.155 -7.681 1.00 96.44 185 PHE A C 1
ATOM 1449 O O . PHE A 1 185 ? -12.243 -10.737 -8.464 1.00 96.44 185 PHE A O 1
ATOM 1456 N N . GLN A 1 186 ? -10.299 -9.680 -8.022 1.00 95.38 186 GLN A N 1
ATOM 1457 C CA . GLN A 1 186 ? -9.662 -9.788 -9.337 1.00 95.38 186 GLN A CA 1
ATOM 1458 C C . GLN A 1 186 ? -8.166 -10.043 -9.091 1.00 95.38 186 GLN A C 1
ATOM 1460 O O . GLN A 1 186 ? -7.587 -9.355 -8.242 1.00 95.38 186 GLN A O 1
ATOM 1465 N N . ASP A 1 187 ? -7.581 -11.022 -9.784 1.00 93.50 187 ASP A N 1
ATOM 1466 C CA . ASP A 1 187 ? -6.170 -11.446 -9.678 1.00 93.50 187 ASP A CA 1
ATOM 1467 C C . ASP A 1 187 ? -5.568 -11.622 -11.077 1.00 93.50 187 ASP A C 1
ATOM 1469 O O . ASP A 1 187 ? -6.295 -12.161 -11.947 1.00 93.50 187 ASP A O 1
#

Secondary structure (DSSP, 8-state):
---TT-SHHHHHHHHHHHEE-TT--S--GGG--BSSSEE-B--S---HHHHHHHHHHHHTT-----TTSS---S--PPPBSEETTEE--HIIIIITTTTT-TT----SS-EEEEEEE-TTT--EEEEEEEETTEEEEEE-SS-----SHHHHHHHHHHHTTEE-HHHHHHTTPPPSEE--TT-S---

Sequence (187 aa):
MGNKGWSYNDVLPYFKKSENCSLCESIDQDFHGNSGYLNVEHPGYQSPFVKLFIQAGKELGYKNNDPNGRDGLGFSRVQATMKNGLRCSAGKAFLKSVRYRNNLKISIRSRVKKILIDPQTKVAYGVQFIKNMKKYTVRARKEVILSGGTINSAQLLMLSGVGPREHLESLGIKVISDLPVGYNFQD

Mean predicted aligned error: 4.04 Å

InterPro domains:
  IPR000172 Glucose-methanol-choline oxidoreductase, N-terminal [PF00732] (2-187)
  IPR012132 Glucose-methanol-choline oxidoreductase [PTHR11552] (1-187)
  IPR036188 FAD/NAD(P)-binding domain superfamily [G3DSA:3.50.50.60] (1-182)
  IPR036188 FAD/NAD(P)-binding domain superfamily [SSF51905] (2-182)

Solvent-accessible surface area (backbone atoms only — not comparable to full-atom values): 11117 Å² total; per-residue (Å²): 133,94,59,86,75,67,48,70,81,58,43,46,61,56,53,22,55,41,24,15,38,72,75,52,74,83,61,46,69,94,57,56,16,65,78,26,57,39,32,31,27,57,68,86,77,75,62,75,61,58,59,52,52,38,49,52,33,40,77,74,71,36,49,78,46,27,75,77,29,94,56,75,77,58,30,57,80,68,74,42,55,24,53,94,92,36,83,39,45,68,60,60,34,68,38,61,84,49,62,80,40,89,92,51,84,88,73,77,78,51,50,74,62,31,54,40,58,42,78,86,82,65,48,51,43,28,39,31,28,38,38,93,94,38,81,47,78,51,76,38,96,77,64,78,83,83,81,59,51,83,66,50,36,33,50,39,36,38,67,42,14,36,17,42,52,71,66,34,52,77,70,74,39,68,75,63,41,76,38,76,56,73,60,90,80,84,134

pLDDT: mean 95.6, std 4.13, range [57.91, 98.75]

Organism: Rhynchophorus ferrugineus (NCBI:txid354439)

Nearest PDB structures (foldseek):
  8rpf-assembly1_A  TM=9.186E-01  e=3.849E-13  Sphingobacterium daejeonense
  6f97-assembly1_A  TM=8.877E-01  e=1.158E-10  Methylovorus sp. MP688
  2jbv-assembly2_B  TM=8.501E-01  e=1.158E-10  Arthrobacter globiformis
  8bxl-assembly3_E  TM=9.117E-01  e=3.248E-09  Penicillium expansum
  8b7s-assembly1_A  TM=7.709E-01  e=6.201E-08  Novosphingobium sp. B 225

Radius of gyration: 22.29 Å; Cα contacts (8 Å, |Δi|>4): 287; chains: 1; bounding box: 49×30×62 Å